Protein 3FIQ (pdb70)

Structure (mmCIF, N/CA/C/O backbone):
data_3FIQ
#
_entry.id   3FIQ
#
_cell.length_a   42.010
_cell.length_b   62.070
_cell.length_c   109.230
_cell.angle_alpha   90.000
_cell.angle_beta   90.000
_cell.angle_gamma   90.000
#
_symmetry.space_group_name_H-M   'P 21 21 21'
#
loop_
_entity.id
_entity.type
_entity.pdbx_description
1 polymer 'Odorant-binding protein 1F'
2 non-polymer 1,2-ETHANEDIOL
3 water water
#
loop_
_atom_site.group_PDB
_atom_site.id
_atom_site.type_symbol
_atom_site.label_atom_id
_atom_site.label_alt_id
_atom_site.label_comp_id
_atom_site.label_asym_id
_atom_site.label_entity_id
_atom_site.label_seq_id
_atom_site.pdbx_PDB_ins_code
_atom_site.Cartn_x
_atom_site.Cartn_y
_atom_site.Cartn_z
_atom_site.occupancy
_atom_site.B_iso_or_equiv
_atom_site.auth_seq_id
_atom_site.auth_comp_id
_atom_site.auth_asym_id
_atom_site.auth_atom_id
_atom_site.pdbx_PDB_model_num
ATOM 1 N N . ASN A 1 4 ? 11.440 8.156 -24.594 1.00 84.13 4 ASN A N 1
ATOM 2 C CA . ASN A 1 4 ? 12.028 6.908 -25.078 1.00 79.65 4 ASN A CA 1
ATOM 3 C C . ASN A 1 4 ? 13.023 7.099 -26.254 1.00 63.99 4 ASN A C 1
ATOM 4 O O . ASN A 1 4 ? 13.474 8.225 -26.554 1.00 68.31 4 ASN A O 1
ATOM 14 N N . LEU A 1 5 ? 13.368 5.981 -26.893 1.00 47.53 5 LEU A N 1
ATOM 15 C CA . LEU A 1 5 ? 14.424 5.941 -27.885 1.00 35.44 5 LEU A CA 1
ATOM 16 C C . LEU A 1 5 ? 13.865 5.723 -29.277 1.00 31.67 5 LEU A C 1
ATOM 17 O O . LEU A 1 5 ? 13.118 4.787 -29.493 1.00 35.01 5 LEU A O 1
ATOM 33 N N . ASP A 1 6 ? 14.254 6.546 -30.236 1.00 23.09 6 ASP A N 1
ATOM 34 C CA . ASP A 1 6 ? 13.736 6.369 -31.593 1.00 27.41 6 ASP A CA 1
ATOM 35 C C . ASP A 1 6 ? 14.503 5.226 -32.273 1.00 18.91 6 ASP A C 1
ATOM 36 O O . ASP A 1 6 ? 15.594 4.897 -31.882 1.00 21.51 6 ASP A O 1
ATOM 45 N N . ILE A 1 7 ? 13.898 4.615 -33.274 1.00 15.20 7 ILE A N 1
ATOM 46 C CA . ILE A 1 7 ? 14.605 3.656 -34.123 1.00 15.35 7 ILE A CA 1
ATOM 47 C C . ILE A 1 7 ? 14.493 4.048 -35.590 1.00 12.02 7 ILE A C 1
ATOM 48 O O . ILE A 1 7 ? 13.491 4.622 -36.056 1.00 14.57 7 ILE A O 1
ATOM 64 N N . SER A 1 8 ? 15.547 3.713 -36.317 1.00 11.81 8 SER A N 1
ATOM 65 C CA . SER A 1 8 ? 15.618 4.029 -37.726 1.00 11.19 8 SER A CA 1
ATOM 66 C C . SER A 1 8 ? 15.509 2.795 -38.543 1.00 11.81 8 SER A C 1
ATOM 67 O O . SER A 1 8 ? 15.724 1.705 -38.095 1.00 9.39 8 SER A O 1
ATOM 75 N N . PRO A 1 9 ? 15.153 2.936 -39.788 1.00 9.24 9 PRO A N 1
ATOM 76 C CA . PRO A 1 9 ? 15.151 1.754 -40.623 1.00 7.10 9 PRO A CA 1
ATOM 77 C C . PRO A 1 9 ? 16.462 0.995 -40.649 1.00 7.67 9 PRO A C 1
ATOM 78 O O . PRO A 1 9 ? 16.487 -0.259 -40.676 1.00 9.74 9 PRO A O 1
ATOM 89 N N . SER A 1 10 ? 17.574 1.719 -40.765 1.00 7.90 10 SER A N 1
ATOM 90 C CA . SER A 1 10 ? 18.866 1.063 -40.790 1.00 8.69 10 SER A CA 1
ATOM 91 C C . SER A 1 10 ? 19.087 0.261 -39.518 1.00 9.39 10 SER A C 1
ATOM 92 O O . SER A 1 10 ? 19.688 -0.834 -39.558 1.00 12.03 10 SER A O 1
ATOM 100 N N . GLU A 1 11 ? 18.628 0.763 -38.377 1.00 9.72 11 GLU A N 1
ATOM 101 C CA . GLU A 1 11 ? 18.776 0.043 -37.109 1.00 12.51 11 GLU A CA 1
ATOM 102 C C . GLU A 1 11 ? 17.943 -1.232 -37.054 1.00 15.16 11 GLU A C 1
ATOM 103 O O . GLU A 1 11 ? 18.410 -2.315 -36.622 1.00 16.14 11 GLU A O 1
ATOM 115 N N . VAL A 1 12 ? 16.718 -1.121 -37.521 1.00 9.80 12 VAL A N 1
ATOM 116 C CA . VAL A 1 12 ? 15.814 -2.250 -37.295 1.00 9.14 12 VAL A CA 1
ATOM 117 C C . VAL A 1 12 ? 15.602 -3.237 -38.443 1.00 7.88 12 VAL A C 1
ATOM 118 O O . VAL A 1 12 ? 15.273 -4.380 -38.165 1.00 10.53 12 VAL A O 1
ATOM 131 N N . ASN A 1 13 ? 15.816 -2.879 -39.696 1.00 8.12 13 ASN A N 1
ATOM 132 C CA . ASN A 1 13 ? 15.401 -3.695 -40.783 1.00 7.75 13 ASN A CA 1
ATOM 133 C C . ASN A 1 13 ? 16.216 -4.972 -40.856 1.00 10.07 13 ASN A C 1
ATOM 134 O O . ASN A 1 13 ? 17.433 -4.940 -40.897 1.00 16.31 13 ASN A O 1
ATOM 145 N N . GLY A 1 14 ? 15.567 -6.113 -40.837 1.00 8.59 14 GLY A N 1
ATOM 146 C CA . GLY A 1 14 ? 16.276 -7.374 -40.908 1.00 8.54 14 GLY A CA 1
ATOM 147 C C . GLY A 1 14 ? 15.652 -8.422 -40.020 1.00 8.06 14 GLY A C 1
ATOM 148 O O . GLY A 1 14 ? 14.576 -8.171 -39.461 1.00 6.77 14 GLY A O 1
ATOM 152 N N . ASP A 1 15 ? 16.344 -9.548 -39.866 1.00 7.38 15 ASP A N 1
ATOM 153 C CA . ASP A 1 15 ? 15.833 -10.629 -39.044 1.00 6.59 15 ASP A CA 1
ATOM 154 C C . ASP A 1 15 ? 16.135 -10.348 -37.578 1.00 8.60 15 ASP A C 1
ATOM 155 O O . ASP A 1 15 ? 17.190 -9.817 -37.227 1.00 9.65 15 ASP A O 1
ATOM 164 N N . TRP A 1 16 ? 15.203 -10.779 -36.722 1.00 6.31 16 TRP A N 1
ATOM 165 C CA . TRP A 1 16 ? 15.301 -10.641 -35.270 1.00 7.35 16 TRP A CA 1
ATOM 166 C C . TRP A 1 16 ? 14.666 -11.863 -34.691 1.00 8.34 16 TRP A C 1
ATOM 167 O O . TRP A 1 16 ? 13.817 -12.497 -35.295 1.00 9.57 16 TRP A O 1
ATOM 188 N N . ARG A 1 17 ? 15.064 -12.188 -33.479 1.00 6.48 17 ARG A N 1
ATOM 189 C CA . ARG A 1 17 ? 14.463 -13.266 -32.729 1.00 6.62 17 ARG A CA 1
ATOM 190 C C . ARG A 1 17 ? 14.151 -12.792 -31.350 1.00 6.81 17 ARG A C 1
ATOM 191 O O . ARG A 1 17 ? 14.642 -11.772 -30.880 1.00 6.41 17 ARG A O 1
ATOM 212 N N . THR A 1 18 ? 13.263 -13.520 -30.679 1.00 4.84 18 THR A N 1
ATOM 213 C CA . THR A 1 18 ? 12.927 -13.202 -29.297 1.00 4.72 18 THR A CA 1
ATOM 214 C C . THR A 1 18 ? 13.774 -14.022 -28.381 1.00 5.12 18 THR A C 1
ATOM 215 O O . THR A 1 18 ? 13.742 -15.273 -28.416 1.00 6.57 18 THR A O 1
ATOM 226 N N . LEU A 1 19 ? 14.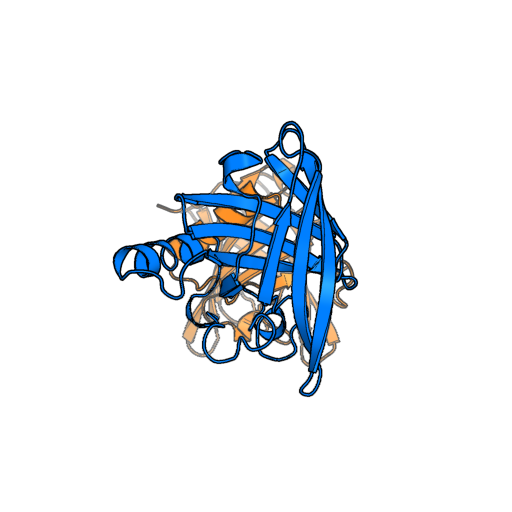461 -13.331 -27.469 1.00 5.00 19 LEU A N 1
ATOM 227 C CA . LEU A 1 19 ? 15.263 -14.003 -26.447 1.00 5.26 19 LEU A CA 1
ATOM 228 C C . LEU A 1 19 ? 14.529 -14.237 -25.149 1.00 5.23 19 LEU A C 1
ATOM 229 O O . LEU A 1 19 ? 14.537 -15.358 -24.630 1.00 5.39 19 LEU A O 1
ATOM 245 N N . TYR A 1 20 ? 13.862 -13.190 -24.612 1.00 5.09 20 TYR A N 1
ATOM 246 C CA . TYR A 1 20 ? 13.157 -13.286 -23.369 1.00 5.13 20 TYR A CA 1
ATOM 247 C C . TYR A 1 20 ? 11.889 -12.476 -23.470 1.00 4.90 20 TYR A C 1
ATOM 248 O O . TYR A 1 20 ? 11.843 -11.467 -24.169 1.00 4.97 20 TYR A O 1
ATOM 266 N N . ILE A 1 21 ? 10.850 -12.917 -22.743 1.00 4.90 21 ILE A N 1
ATOM 267 C CA . ILE A 1 21 ? 9.682 -12.067 -22.531 1.00 4.80 21 ILE A CA 1
ATOM 268 C C . ILE A 1 21 ? 9.327 -12.124 -21.067 1.00 7.39 21 ILE A C 1
ATOM 269 O O . ILE A 1 21 ? 9.271 -13.192 -20.500 1.00 6.89 21 ILE A O 1
ATOM 285 N N . VAL A 1 22 ? 9.018 -10.983 -20.436 1.00 5.51 22 VAL A N 1
ATOM 286 C CA . VAL A 1 22 ? 8.535 -11.024 -19.067 1.00 6.23 22 VAL A CA 1
ATOM 287 C C . VAL A 1 22 ? 7.257 -10.196 -18.987 1.00 7.72 22 VAL A C 1
ATOM 288 O O . VAL A 1 22 ? 7.128 -9.186 -19.677 1.00 7.34 22 VAL A O 1
ATOM 301 N N . ALA A 1 23 ? 6.258 -10.623 -18.233 1.00 6.81 23 ALA A N 1
ATOM 302 C CA . ALA A 1 23 ? 4.984 -9.907 -18.225 1.00 6.70 23 ALA A CA 1
ATOM 303 C C . ALA A 1 23 ? 4.327 -10.068 -16.854 1.00 8.02 23 ALA A C 1
ATOM 304 O O . ALA A 1 23 ? 4.670 -10.990 -16.144 1.00 8.35 23 ALA A O 1
ATOM 311 N N . ASP A 1 24 ? 3.426 -9.159 -16.472 1.00 6.61 24 ASP A N 1
ATOM 312 C CA . ASP A 1 24 ? 2.773 -9.297 -15.184 1.00 6.59 24 ASP A CA 1
ATOM 313 C C . ASP A 1 24 ? 1.601 -10.234 -15.146 1.00 8.91 24 ASP A C 1
ATOM 314 O O . ASP A 1 24 ? 1.170 -10.579 -14.047 1.00 15.22 24 ASP A O 1
ATOM 323 N N . ASN A 1 25 ? 1.109 -10.695 -16.287 1.00 6.49 25 ASN A N 1
ATOM 324 C CA . ASN A 1 25 ? 0.093 -11.749 -16.414 1.00 6.44 25 ASN A CA 1
ATOM 325 C C . ASN A 1 25 ? 0.798 -12.920 -17.119 1.00 7.18 25 ASN A C 1
ATOM 326 O O . ASN A 1 25 ? 0.977 -12.928 -18.343 1.00 9.51 25 ASN A O 1
ATOM 337 N N . VAL A 1 26 ? 1.262 -13.920 -16.380 1.00 7.61 26 VAL A N 1
ATOM 338 C CA . VAL A 1 26 ? 2.180 -14.892 -16.966 1.00 7.38 26 VAL A CA 1
ATOM 339 C C . VAL A 1 26 ? 1.537 -15.742 -18.042 1.00 8.85 26 VAL A C 1
ATOM 340 O O . VAL A 1 26 ? 2.227 -16.194 -18.961 1.00 7.77 26 VAL A O 1
ATOM 353 N N . GLU A 1 27 ? 0.235 -16.009 -17.921 1.00 8.97 27 GLU A N 1
ATOM 354 C CA . GLU A 1 27 ? -0.439 -16.815 -18.900 1.00 8.81 27 GLU A CA 1
ATOM 355 C C . GLU A 1 27 ? -0.323 -16.202 -20.281 1.00 7.23 27 GLU A C 1
ATOM 356 O O . GLU A 1 27 ? -0.417 -16.910 -21.287 1.00 7.62 27 GLU A O 1
ATOM 368 N N . LYS A 1 28 ? -0.106 -14.880 -20.370 1.00 5.71 28 LYS A N 1
ATOM 369 C CA . LYS A 1 28 ? -0.053 -14.250 -21.669 1.00 6.63 28 LYS A CA 1
ATOM 370 C C . LYS A 1 28 ? 1.239 -14.574 -22.369 1.00 5.51 28 LYS A C 1
ATOM 371 O O . LYS A 1 28 ? 1.267 -14.475 -23.605 1.00 5.58 28 LYS A O 1
ATOM 390 N N . VAL A 1 29 ? 2.310 -14.933 -21.644 1.00 5.20 29 VAL A N 1
ATOM 391 C CA . VAL A 1 29 ? 3.612 -15.140 -22.254 1.00 5.02 29 VAL A CA 1
ATOM 392 C C . VAL A 1 29 ? 4.212 -16.505 -22.104 1.00 5.66 29 VAL A C 1
ATOM 393 O O . VAL A 1 29 ? 5.226 -16.815 -22.725 1.00 6.10 29 VAL A O 1
ATOM 406 N N . ALA A 1 30 ? 3.623 -17.332 -21.240 1.00 5.45 30 ALA A N 1
ATOM 407 C CA . ALA A 1 30 ? 3.964 -18.758 -21.112 1.00 6.38 30 ALA A CA 1
ATOM 408 C C . ALA A 1 30 ? 3.509 -19.498 -22.353 1.00 5.68 30 ALA A C 1
ATOM 409 O O . ALA A 1 30 ? 2.846 -18.950 -23.227 1.00 7.42 30 ALA A O 1
ATOM 416 N N . GLU A 1 31 ? 3.865 -20.763 -22.404 1.00 5.93 31 GLU A N 1
ATOM 417 C CA . GLU A 1 31 ? 3.441 -21.600 -23.509 1.00 8.12 31 GLU A CA 1
ATOM 418 C C . GLU A 1 31 ? 1.970 -21.365 -23.814 1.00 6.31 31 GLU A C 1
ATOM 419 O O . GLU A 1 31 ? 1.145 -21.336 -22.930 1.00 7.53 31 GLU A O 1
ATOM 431 N N . GLY A 1 32 ? 1.659 -21.263 -25.104 1.00 6.06 32 GLY A N 1
ATOM 432 C CA . GLY A 1 32 ? 0.310 -21.045 -25.608 1.00 7.79 32 GLY A CA 1
ATOM 433 C C . GLY A 1 32 ? -0.301 -19.740 -25.287 1.00 7.57 32 GLY A C 1
ATOM 434 O O . GLY A 1 32 ? -1.455 -19.488 -25.583 1.00 7.90 32 GLY A O 1
ATOM 438 N N . GLY A 1 33 ? 0.500 -18.838 -24.775 1.00 6.84 33 GLY A N 1
ATOM 439 C CA . GLY A 1 33 ? 0.063 -17.492 -24.544 1.00 7.11 33 GLY A CA 1
ATOM 440 C C . GLY A 1 33 ? -0.102 -16.629 -25.766 1.00 7.61 33 GLY A C 1
ATOM 441 O O . GLY A 1 33 ? 0.758 -16.705 -26.640 1.00 7.50 33 GLY A O 1
ATOM 445 N N . SER A 1 34 ? -1.061 -15.688 -25.727 1.00 6.56 34 SER A N 1
ATOM 446 C CA . SER A 1 34 ? -1.303 -14.867 -26.906 1.00 8.34 34 SER A CA 1
ATOM 447 C C . SER A 1 34 ? -0.160 -13.938 -27.265 1.00 9.72 34 SER A C 1
ATOM 448 O O . SER A 1 34 ? 0.027 -13.573 -28.427 1.00 9.74 34 SER A O 1
ATOM 456 N N . LEU A 1 35 ? 0.603 -13.585 -26.234 1.00 6.92 35 LEU A N 1
ATOM 457 C CA . LEU A 1 35 ? 1.724 -12.679 -26.406 1.00 5.90 35 LEU A CA 1
ATOM 458 C C . LEU A 1 35 ? 3.103 -13.373 -26.453 1.00 5.50 35 LEU A C 1
ATOM 459 O O . LEU A 1 35 ? 4.151 -12.663 -26.350 1.00 6.64 35 LEU A O 1
ATOM 475 N N . ARG A 1 36 ? 3.116 -14.683 -26.546 1.00 5.30 36 ARG A N 1
ATOM 476 C CA . ARG A 1 36 ? 4.417 -15.396 -26.608 1.00 6.93 36 ARG A CA 1
ATOM 477 C C . ARG A 1 36 ? 4.884 -15.386 -28.056 1.00 4.58 36 ARG A C 1
ATOM 478 O O . ARG A 1 36 ? 4.775 -16.381 -28.777 1.00 6.28 36 ARG A O 1
ATOM 499 N N . ALA A 1 37 ? 5.460 -14.249 -28.435 1.00 4.42 37 ALA A N 1
ATOM 500 C CA . ALA A 1 37 ? 5.801 -13.987 -29.821 1.00 4.72 37 ALA A CA 1
ATOM 501 C C . ALA A 1 37 ? 7.255 -14.256 -30.068 1.00 4.43 37 ALA A C 1
ATOM 502 O O . ALA A 1 37 ? 8.138 -13.643 -29.399 1.00 4.78 37 ALA A O 1
ATOM 509 N N . TYR A 1 38 ? 7.495 -15.158 -31.015 1.00 4.60 38 TYR A N 1
ATOM 510 C CA . TYR A 1 38 ? 8.867 -15.526 -31.454 1.00 4.71 38 TYR A CA 1
ATOM 511 C C . TYR A 1 38 ? 9.164 -14.658 -32.694 1.00 4.72 38 TYR A C 1
ATOM 512 O O . TYR A 1 38 ? 8.690 -14.950 -33.805 1.00 6.31 38 TYR A O 1
ATOM 530 N N . PHE A 1 39 ? 9.883 -13.548 -32.487 1.00 4.66 39 PHE A N 1
ATOM 531 C CA . PHE A 1 39 ? 10.119 -12.629 -33.618 1.00 4.66 39 PHE A CA 1
ATOM 532 C C . PHE A 1 39 ? 10.822 -13.367 -34.720 1.00 5.17 39 PHE A C 1
ATOM 533 O O . PHE A 1 39 ? 11.598 -14.299 -34.493 1.00 5.55 39 PHE A O 1
ATOM 550 N N . GLN A 1 40 ? 10.547 -12.904 -35.933 1.00 5.06 40 GLN A N 1
ATOM 551 C CA . GLN A 1 40 ? 11.285 -13.297 -37.119 1.00 5.38 40 GLN A CA 1
ATOM 552 C C . GLN A 1 40 ? 11.925 -12.139 -37.855 1.00 5.48 40 GLN A C 1
ATOM 553 O O . GLN A 1 40 ? 13.055 -12.259 -38.365 1.00 5.78 40 GLN A O 1
ATOM 567 N N . HIS A 1 41 ? 11.211 -11.021 -38.022 1.00 5.36 41 HIS A N 1
ATOM 568 C CA . HIS A 1 41 ? 11.692 -9.948 -38.891 1.00 5.83 41 HIS A CA 1
ATOM 569 C C . HIS A 1 41 ? 11.027 -8.660 -38.553 1.00 9.06 41 HIS A C 1
ATOM 570 O O . HIS A 1 41 ? 9.870 -8.656 -38.117 1.00 5.20 41 HIS A O 1
ATOM 583 N N . MET A 1 42 ? 11.747 -7.553 -38.761 1.00 6.72 42 MET A N 1
ATOM 584 C CA . MET A 1 42 ? 11.188 -6.199 -38.647 1.00 5.45 42 MET A CA 1
ATOM 585 C C . MET A 1 42 ? 11.535 -5.397 -39.842 1.00 7.62 42 MET A C 1
ATOM 586 O O . MET A 1 42 ? 12.644 -5.522 -40.440 1.00 9.10 42 MET A O 1
ATOM 600 N N . GLU A 1 43 ? 10.604 -4.512 -40.243 1.00 6.10 43 GLU A N 1
ATOM 601 C CA . GLU A 1 43 ? 10.894 -3.648 -41.359 1.00 7.07 43 GLU A CA 1
ATOM 602 C C . GLU A 1 43 ? 10.148 -2.339 -41.244 1.00 6.30 43 GLU A C 1
ATOM 603 O O . GLU A 1 43 ? 8.943 -2.350 -41.047 1.00 6.81 43 GLU A O 1
ATOM 615 N N A CYS A 1 44 ? 10.825 -1.197 -41.346 0.70 8.50 44 CYS A N 1
ATOM 616 N N B CYS A 1 44 ? 10.824 -1.212 -41.407 0.30 9.24 44 CYS A N 1
ATOM 617 C CA A CYS A 1 44 ? 10.098 0.044 -41.497 0.70 10.92 44 CYS A CA 1
ATOM 618 C CA B CYS A 1 44 ? 10.084 0.027 -41.550 0.30 12.87 44 CYS A CA 1
ATOM 619 C C A CYS A 1 44 ? 10.716 0.903 -42.576 0.70 18.52 44 CYS A C 1
ATOM 620 C C B CYS A 1 44 ? 10.706 0.898 -42.610 0.30 17.37 44 CYS A C 1
ATOM 621 O O A CYS A 1 44 ? 11.814 0.597 -43.065 0.70 17.13 44 CYS A O 1
ATOM 622 O O B CYS A 1 44 ? 11.788 0.598 -43.121 0.30 17.54 44 CYS A O 1
ATOM 631 N N . GLY A 1 45 ? 10.031 2.005 -42.907 1.00 24.29 45 GLY A N 1
ATOM 632 C CA . GLY A 1 45 ? 10.466 2.917 -43.939 1.00 28.72 45 GLY A CA 1
ATOM 633 C C . GLY A 1 45 ? 10.743 4.267 -43.360 1.00 30.30 45 GLY A C 1
ATOM 634 O O . GLY A 1 45 ? 10.977 4.400 -42.181 1.00 25.14 45 GLY A O 1
ATOM 638 N N . ASP A 1 46 ? 10.754 5.267 -44.215 1.00 34.57 46 ASP A N 1
ATOM 639 C CA . ASP A 1 46 ? 10.916 6.643 -43.808 1.00 39.93 46 ASP A CA 1
ATOM 640 C C . ASP A 1 46 ? 10.454 6.876 -42.365 1.00 33.40 46 ASP A C 1
ATOM 641 O O . ASP A 1 46 ? 9.248 6.634 -42.010 1.00 30.59 46 ASP A O 1
ATOM 650 N N . GLU A 1 47 ? 11.427 7.322 -41.564 1.00 23.01 47 GLU A N 1
ATOM 651 C CA . GLU A 1 47 ? 11.209 7.755 -40.202 1.00 27.10 47 GLU A CA 1
ATOM 652 C C . GLU A 1 47 ? 10.709 6.613 -39.310 1.00 17.65 47 GLU A C 1
ATOM 653 O O . GLU A 1 47 ? 10.395 6.846 -38.161 1.00 19.03 47 GLU A O 1
ATOM 665 N N A CYS A 1 48 ? 10.650 5.395 -39.838 0.70 16.35 48 CYS A N 1
ATOM 666 N N B CYS A 1 48 ? 10.630 5.397 -39.848 0.30 15.43 48 CYS A N 1
ATOM 667 C CA A CYS A 1 48 ? 10.059 4.246 -39.125 0.70 11.89 48 CYS A CA 1
ATOM 668 C CA B CYS A 1 48 ? 10.068 4.257 -39.107 0.30 12.18 48 CYS A CA 1
ATOM 669 C C A CYS A 1 48 ? 8.645 4.545 -38.623 0.70 10.57 48 CYS A C 1
ATOM 670 C C B CYS A 1 48 ? 8.643 4.535 -38.625 0.30 10.79 48 CYS A C 1
ATOM 671 O O A CYS A 1 48 ? 8.257 4.130 -37.502 0.70 9.42 48 CYS A O 1
ATOM 672 O O B CYS A 1 48 ? 8.253 4.131 -37.521 0.30 10.06 48 CYS A O 1
ATOM 681 N N . GLN A 1 49 ? 7.862 5.200 -39.463 1.00 10.81 49 GLN A N 1
ATOM 682 C CA . GLN A 1 49 ? 6.467 5.543 -39.122 1.00 10.52 49 GLN A CA 1
ATOM 683 C C . GLN A 1 49 ? 5.622 4.244 -39.083 1.00 11.55 49 GLN A C 1
ATOM 684 O O . GLN A 1 49 ? 4.719 4.092 -38.264 1.00 12.70 49 GLN A O 1
ATOM 698 N N . GLU A 1 50 ? 5.943 3.326 -39.963 1.00 9.53 50 GLU A N 1
ATOM 699 C CA . GLU A 1 50 ? 5.149 2.137 -40.172 1.00 7.53 50 GLU A CA 1
ATOM 700 C C . GLU A 1 50 ? 6.061 0.957 -39.964 1.00 7.78 50 GLU A C 1
ATOM 701 O O . GLU A 1 50 ? 6.880 0.673 -40.840 1.00 12.20 50 GLU A O 1
ATOM 713 N N . LEU A 1 51 ? 5.924 0.254 -38.845 1.00 5.98 51 LEU A N 1
ATOM 714 C CA . LEU A 1 51 ? 6.853 -0.836 -38.463 1.00 5.83 51 LEU A CA 1
ATOM 715 C C . LEU A 1 51 ? 6.165 -2.158 -38.579 1.00 5.70 51 LEU A C 1
ATOM 716 O O . LEU A 1 51 ? 5.298 -2.523 -37.768 1.00 6.56 51 LEU A O 1
ATOM 732 N N . LYS A 1 52 ? 6.604 -2.942 -39.573 1.00 5.77 52 LYS A N 1
ATOM 733 C CA . LYS A 1 52 ? 6.055 -4.269 -39.775 1.00 5.71 52 LYS A CA 1
ATOM 734 C C . LYS A 1 52 ? 6.855 -5.286 -39.014 1.00 6.78 52 LYS A C 1
ATOM 735 O O . LYS A 1 52 ? 8.074 -5.406 -39.232 1.00 7.39 52 LYS A O 1
ATOM 754 N N . ILE A 1 53 ? 6.207 -6.038 -38.136 1.00 5.48 53 ILE A N 1
ATOM 755 C CA . ILE A 1 53 ? 6.886 -7.073 -37.383 1.00 5.43 53 ILE A CA 1
ATOM 756 C C . ILE A 1 53 ? 6.259 -8.404 -37.752 1.00 5.49 53 ILE A C 1
ATOM 757 O O . ILE A 1 53 ? 5.079 -8.586 -37.618 1.00 6.00 53 ILE A O 1
ATOM 773 N N . ILE A 1 54 ? 7.091 -9.354 -38.191 1.00 5.59 54 ILE A N 1
ATOM 774 C CA . ILE A 1 54 ? 6.633 -10.718 -38.491 1.00 5.71 54 ILE A CA 1
ATOM 775 C C . ILE A 1 54 ? 7.123 -11.562 -37.319 1.00 5.93 54 ILE A C 1
ATOM 776 O O . ILE A 1 54 ? 8.302 -11.463 -36.896 1.00 5.69 54 ILE A O 1
ATOM 792 N N . PHE A 1 55 ? 6.232 -12.373 -36.766 1.00 5.76 55 PHE A N 1
ATOM 793 C CA . PHE A 1 55 ? 6.557 -13.251 -35.644 1.00 5.82 55 PHE A CA 1
ATOM 794 C C . PHE A 1 55 ? 5.746 -14.522 -35.724 1.00 6.04 55 PHE A C 1
ATOM 795 O O . PHE A 1 55 ? 4.768 -14.591 -36.459 1.00 6.91 55 PHE A O 1
ATOM 812 N N . ASN A 1 56 ? 6.211 -15.538 -35.047 1.00 6.20 56 ASN A N 1
ATOM 813 C CA . ASN A 1 56 ? 5.464 -16.779 -34.926 1.00 6.47 56 ASN A CA 1
ATOM 814 C C . ASN A 1 56 ? 4.954 -16.953 -33.529 1.00 6.52 56 ASN A C 1
ATOM 815 O O . ASN A 1 56 ? 5.578 -16.543 -32.558 1.00 6.42 56 ASN A O 1
ATOM 826 N N . VAL A 1 57 ? 3.843 -17.693 -33.407 1.00 6.75 57 VAL A N 1
ATOM 827 C CA . VAL A 1 57 ? 3.424 -18.260 -32.143 1.00 6.95 57 VAL A CA 1
ATOM 828 C C . VAL A 1 57 ? 3.362 -19.728 -32.414 1.00 8.86 57 VAL A C 1
ATOM 829 O O . VAL A 1 57 ? 3.181 -20.153 -33.540 1.00 8.80 57 VAL A O 1
ATOM 842 N N . LYS A 1 58 ? 3.585 -20.538 -31.404 1.00 7.63 58 LYS A N 1
ATOM 843 C CA . LYS A 1 58 ? 3.487 -21.947 -31.579 1.00 8.09 58 LYS A CA 1
ATOM 844 C C . LYS A 1 58 ? 2.079 -22.342 -31.239 1.00 11.43 58 LYS A C 1
ATOM 845 O O . LYS A 1 58 ? 1.546 -21.933 -30.197 1.00 13.80 58 LYS A O 1
ATOM 864 N N . LEU A 1 59 ? 1.458 -23.116 -32.149 1.00 9.60 59 LEU A N 1
ATOM 865 C CA . LEU A 1 59 ? 0.078 -23.550 -31.940 1.00 10.75 59 LEU A CA 1
ATOM 866 C C . LEU A 1 59 ? 0.079 -25.017 -32.298 1.00 10.42 59 LEU A C 1
ATOM 867 O O . LEU A 1 59 ? 0.398 -25.396 -33.420 1.00 11.20 59 LEU A O 1
ATOM 883 N N . ASP A 1 60 ? -0.294 -25.852 -31.335 1.00 11.98 60 ASP A N 1
ATOM 884 C CA . ASP A 1 60 ? 0.081 -27.255 -31.334 1.00 15.01 60 ASP A CA 1
ATOM 885 C C . ASP A 1 60 ? 1.608 -27.373 -31.565 1.00 13.83 60 ASP A C 1
ATOM 886 O O . ASP A 1 60 ? 2.420 -26.651 -30.951 1.00 20.55 60 ASP A O 1
ATOM 895 N N . SER A 1 61 ? 2.028 -28.172 -32.489 1.00 18.96 61 SER A N 1
ATOM 896 C CA . SER A 1 61 ? 3.448 -28.250 -32.647 1.00 20.01 61 SER A CA 1
ATOM 897 C C . SER A 1 61 ? 3.946 -27.348 -33.728 1.00 19.86 61 SER A C 1
ATOM 898 O O . SER A 1 61 ? 5.136 -27.416 -34.041 1.00 23.69 61 SER A O 1
ATOM 906 N N . GLU A 1 62 ? 3.069 -26.519 -34.297 1.00 12.81 62 GLU A N 1
ATOM 907 C CA . GLU A 1 62 ? 3.390 -25.877 -35.564 1.00 13.18 62 GLU A CA 1
ATOM 908 C C . GLU A 1 62 ? 3.686 -24.402 -35.344 1.00 11.07 62 GLU A C 1
ATOM 909 O O . GLU A 1 62 ? 3.336 -23.825 -34.318 1.00 12.89 62 GLU A O 1
ATOM 921 N N . CYS A 1 63 ? 4.239 -23.759 -36.378 1.00 11.93 63 CYS A N 1
ATOM 922 C CA . CYS A 1 63 ? 4.464 -22.377 -36.383 1.00 9.64 63 CYS A CA 1
ATOM 923 C C . CYS A 1 63 ? 3.314 -21.661 -37.060 1.00 12.01 63 CYS A C 1
ATOM 924 O O . CYS A 1 63 ? 2.933 -21.999 -38.192 1.00 12.30 63 CYS A O 1
ATOM 931 N N . GLN A 1 64 ? 2.693 -20.740 -36.329 1.00 7.69 64 GLN A N 1
ATOM 932 C CA . GLN A 1 64 ? 1.627 -19.906 -36.875 1.00 7.54 64 GLN A CA 1
ATOM 933 C C . GLN A 1 64 ? 2.175 -18.527 -37.020 1.00 7.12 64 GLN A C 1
ATOM 934 O O . GLN A 1 64 ? 2.484 -17.830 -36.052 1.00 6.89 64 GLN A O 1
ATOM 948 N N . THR A 1 65 ? 2.363 -18.095 -38.276 1.00 7.06 65 THR A N 1
ATOM 949 C CA . THR A 1 65 ? 3.036 -16.834 -38.539 1.00 6.74 65 THR A CA 1
ATOM 950 C C . THR A 1 65 ? 2.027 -15.683 -38.550 1.00 6.57 65 THR A C 1
ATOM 951 O O . THR A 1 65 ? 0.948 -15.774 -39.132 1.00 8.25 65 THR A O 1
ATOM 962 N N . HIS A 1 66 ? 2.410 -14.606 -37.897 1.00 6.30 66 HIS A N 1
ATOM 963 C CA . HIS A 1 66 ? 1.631 -13.377 -37.796 1.00 6.14 66 HIS A CA 1
ATOM 964 C C . HIS A 1 66 ? 2.422 -12.182 -38.257 1.00 7.19 66 HIS A C 1
ATOM 965 O O . HIS A 1 66 ? 3.669 -12.117 -38.173 1.00 6.75 66 HIS A O 1
ATOM 978 N N . THR A 1 67 ? 1.696 -11.157 -38.725 1.00 5.91 67 THR A N 1
ATOM 979 C CA . THR A 1 67 ? 2.321 -9.888 -39.005 1.00 5.78 67 THR A CA 1
ATOM 980 C C . THR A 1 67 ? 1.482 -8.843 -38.314 1.00 6.57 67 THR A C 1
ATOM 981 O O . THR A 1 67 ? 0.266 -8.874 -38.373 1.00 7.75 67 THR A O 1
ATOM 992 N N . VAL A 1 68 ? 2.142 -7.887 -37.658 1.00 6.01 68 VAL A N 1
ATOM 993 C CA . VAL A 1 68 ? 1.470 -6.686 -37.122 1.00 5.50 68 VAL A CA 1
ATOM 994 C C . VAL A 1 68 ? 2.154 -5.501 -37.752 1.00 6.80 68 VAL A C 1
ATOM 995 O O . VAL A 1 68 ? 3.340 -5.544 -38.084 1.00 7.53 68 VAL A O 1
ATOM 1008 N N . VAL A 1 69 ? 1.410 -4.419 -37.949 1.00 5.61 69 VAL A N 1
ATOM 1009 C CA . VAL A 1 69 ? 1.964 -3.151 -38.370 1.00 5.64 69 VAL A CA 1
ATOM 1010 C C . VAL A 1 69 ? 1.767 -2.162 -37.260 1.00 5.77 69 VAL A C 1
ATOM 1011 O O . VAL A 1 69 ? 0.672 -1.788 -36.944 1.00 7.64 69 VAL A O 1
ATOM 1024 N N . GLY A 1 70 ? 2.874 -1.729 -36.642 1.00 5.96 70 GLY A N 1
ATOM 1025 C CA . GLY A 1 70 ? 2.810 -0.642 -35.673 1.00 6.53 70 GLY A CA 1
ATOM 1026 C C . GLY A 1 70 ? 2.869 0.697 -36.365 1.00 7.44 70 GLY A C 1
ATOM 1027 O O . GLY A 1 70 ? 3.616 0.944 -37.279 1.00 7.10 70 GLY A O 1
ATOM 1031 N N . GLN A 1 71 ? 1.995 1.581 -35.917 1.00 5.86 71 GLN A N 1
ATOM 1032 C CA . GLN A 1 71 ? 1.984 3.015 -36.319 1.00 6.15 71 GLN A CA 1
ATOM 1033 C C . GLN A 1 71 ? 2.574 3.855 -35.259 1.00 6.15 71 GLN A C 1
ATOM 1034 O O . GLN A 1 71 ? 2.108 3.865 -34.138 1.00 6.08 71 GLN A O 1
ATOM 1048 N N . LYS A 1 72 ? 3.641 4.576 -35.634 1.00 6.32 72 LYS A N 1
ATOM 1049 C CA . LYS A 1 72 ? 4.326 5.478 -34.704 1.00 6.43 72 LYS A CA 1
ATOM 1050 C C . LYS A 1 72 ? 3.493 6.746 -34.424 1.00 6.70 72 LYS A C 1
ATOM 1051 O O . LYS A 1 72 ? 2.863 7.276 -35.308 1.00 7.68 72 LYS A O 1
ATOM 1070 N N . HIS A 1 73 ? 3.543 7.228 -33.185 1.00 6.73 73 HIS A N 1
ATOM 1071 C CA . HIS A 1 73 ? 2.925 8.484 -32.801 1.00 7.03 73 HIS A CA 1
ATOM 1072 C C . HIS A 1 73 ? 3.908 9.454 -32.164 1.00 7.27 73 HIS A C 1
ATOM 1073 O O . HIS A 1 73 ? 5.100 9.096 -31.886 1.00 8.84 73 HIS A O 1
ATOM 1086 N N . GLU A 1 74 ? 3.472 10.682 -31.923 1.00 7.62 74 GLU A N 1
ATOM 1087 C CA . GLU A 1 74 ? 4.413 11.686 -31.466 1.00 7.93 74 GLU A CA 1
ATOM 1088 C C . GLU A 1 74 ? 5.066 11.300 -30.123 1.00 8.94 74 GLU A C 1
ATOM 1089 O O . GLU A 1 74 ? 6.233 11.724 -29.865 1.00 11.11 74 GLU A O 1
ATOM 1101 N N . ASP A 1 75 ? 4.378 10.614 -29.240 1.00 7.52 75 ASP A N 1
ATOM 1102 C CA . ASP A 1 75 ? 4.903 10.246 -27.947 1.00 7.41 75 ASP A CA 1
ATOM 1103 C C . ASP A 1 75 ? 5.894 9.112 -27.971 1.00 10.89 75 ASP A C 1
ATOM 1104 O O . ASP A 1 75 ? 6.414 8.646 -26.925 1.00 11.63 75 ASP A O 1
ATOM 1113 N N . GLY A 1 76 ? 6.152 8.640 -29.180 1.00 9.46 76 GLY A N 1
ATOM 1114 C CA . GLY A 1 76 ? 7.139 7.589 -29.333 1.00 9.66 76 GLY A CA 1
ATOM 1115 C C . GLY A 1 76 ? 6.572 6.209 -29.316 1.00 11.89 76 GLY A C 1
ATOM 1116 O O . GLY A 1 76 ? 7.317 5.294 -29.635 1.00 13.10 76 GLY A O 1
ATOM 1120 N N . ARG A 1 77 ? 5.313 6.041 -28.907 1.00 7.86 77 ARG A N 1
ATOM 1121 C CA . ARG A 1 77 ? 4.689 4.764 -28.891 1.00 10.05 77 ARG A CA 1
ATOM 1122 C C . ARG A 1 77 ? 4.267 4.364 -30.323 1.00 10.32 77 ARG A C 1
ATOM 1123 O O . ARG A 1 77 ? 3.940 5.179 -31.165 1.00 10.40 77 ARG A O 1
ATOM 1144 N N . TYR A 1 78 ? 4.347 3.073 -30.584 1.00 5.79 78 TYR A N 1
ATOM 1145 C CA . TYR A 1 78 ? 3.639 2.476 -31.720 1.00 5.72 78 TYR A CA 1
ATOM 1146 C C . TYR A 1 78 ? 2.348 1.822 -31.205 1.00 6.66 78 TYR A C 1
ATOM 1147 O O . TYR A 1 78 ? 2.330 1.211 -30.128 1.00 6.49 78 TYR A O 1
ATOM 1165 N N . THR A 1 79 ? 1.282 1.900 -31.985 1.00 5.71 79 THR A N 1
ATOM 1166 C CA . THR A 1 79 ? 0.073 1.141 -31.715 1.00 5.73 79 THR A CA 1
ATOM 1167 C C . THR A 1 79 ? -0.116 0.053 -32.778 1.00 5.60 79 THR A C 1
ATOM 1168 O O . THR A 1 79 ? 0.180 0.230 -33.945 1.00 6.55 79 THR A O 1
ATOM 1179 N N . THR A 1 80 ? -0.698 -1.034 -32.323 1.00 5.54 80 THR A N 1
ATOM 1180 C CA . THR A 1 80 ? -1.195 -2.070 -33.219 1.00 5.55 80 THR A CA 1
ATOM 1181 C C . THR A 1 80 ? -2.226 -2.914 -32.490 1.00 7.25 80 THR A C 1
ATOM 1182 O O . THR A 1 80 ? -2.190 -3.146 -31.294 1.00 7.01 80 THR A O 1
ATOM 1193 N N . ASP A 1 81 ? -3.144 -3.406 -33.286 1.00 6.52 81 ASP A N 1
ATOM 1194 C CA . ASP A 1 81 ? -4.072 -4.451 -32.872 1.00 5.81 81 ASP A CA 1
ATOM 1195 C C . ASP A 1 81 ? -3.413 -5.797 -32.982 1.00 6.07 81 ASP A C 1
ATOM 1196 O O . ASP A 1 81 ? -2.791 -6.095 -33.975 1.00 10.51 81 ASP A O 1
ATOM 1205 N N . TYR A 1 82 ? -3.621 -6.605 -31.955 1.00 5.81 82 TYR A N 1
ATOM 1206 C CA . TYR A 1 82 ? -3.193 -7.980 -31.866 1.00 5.84 82 TYR A CA 1
ATOM 1207 C C . TYR A 1 82 ? -3.583 -8.424 -30.502 1.00 5.96 82 TYR A C 1
ATOM 1208 O O . TYR A 1 82 ? -3.131 -7.944 -29.515 1.00 6.71 82 TYR A O 1
ATOM 1226 N N . SER A 1 83 ? -4.462 -9.413 -30.445 1.00 6.28 83 SER A N 1
ATOM 1227 C CA . SER A 1 83 ? -4.996 -9.869 -29.193 1.00 8.33 83 SER A CA 1
ATOM 1228 C C . SER A 1 83 ? -5.393 -8.686 -28.335 1.00 7.51 83 SER A C 1
ATOM 1229 O O . SER A 1 83 ? -5.055 -8.592 -27.150 1.00 7.66 83 SER A O 1
ATOM 1237 N N . GLY A 1 84 ? -6.210 -7.802 -28.928 1.00 7.37 84 GLY A N 1
ATOM 1238 C CA . GLY A 1 84 ? -6.553 -6.560 -28.305 1.00 9.54 84 GLY A CA 1
ATOM 1239 C C . GLY A 1 84 ? -5.719 -5.437 -28.842 1.00 9.85 84 GLY A C 1
ATOM 1240 O O . GLY A 1 84 ? -5.412 -5.447 -30.040 1.00 9.91 84 GLY A O 1
ATOM 1244 N N . ARG A 1 85 ? -5.474 -4.443 -28.010 1.00 7.47 85 ARG A N 1
ATOM 1245 C CA . ARG A 1 85 ? -4.792 -3.218 -28.453 1.00 6.82 85 ARG A CA 1
ATOM 1246 C C . ARG A 1 85 ? -3.404 -3.178 -27.794 1.00 6.17 85 ARG A C 1
ATOM 1247 O O . ARG A 1 85 ? -3.296 -3.469 -26.593 1.00 7.28 85 ARG A O 1
ATOM 1268 N N . ASN A 1 86 ? -2.353 -2.769 -28.533 1.00 5.67 86 ASN A N 1
ATOM 1269 C CA . ASN A 1 86 ? -0.998 -2.720 -28.018 1.00 6.48 86 ASN A CA 1
ATOM 1270 C C . ASN A 1 86 ? -0.438 -1.325 -28.210 1.00 5.75 86 ASN A C 1
ATOM 1271 O O . ASN A 1 86 ? -0.623 -0.714 -29.253 1.00 7.23 86 ASN A O 1
ATOM 1282 N N . TYR A 1 87 ? 0.334 -0.941 -27.231 1.00 5.92 87 TYR A N 1
ATOM 1283 C CA . TYR A 1 87 ? 1.075 0.281 -27.155 1.00 5.98 87 TYR A CA 1
ATOM 1284 C C . TYR A 1 87 ? 2.537 -0.079 -26.786 1.00 6.80 87 TYR A C 1
ATOM 1285 O O . TYR A 1 87 ? 2.822 -0.482 -25.649 1.00 5.86 87 TYR A O 1
ATOM 1303 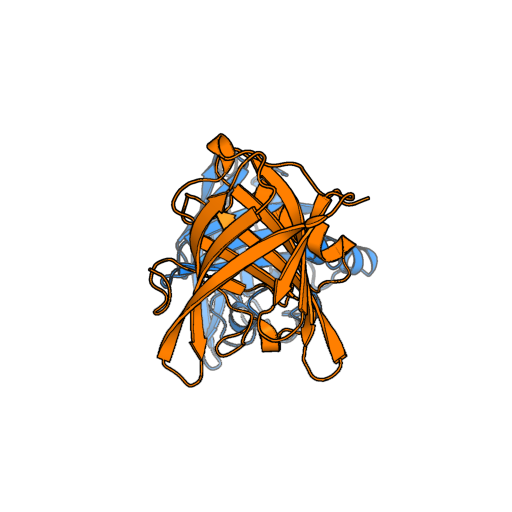N N . PHE A 1 88 ? 3.445 0.029 -27.758 1.00 5.46 88 PHE A N 1
ATOM 1304 C CA . PHE A 1 88 ? 4.804 -0.391 -27.515 1.00 6.31 88 PHE A CA 1
ATOM 1305 C C . PHE A 1 88 ? 5.852 0.633 -27.845 1.00 7.70 88 PHE A C 1
ATOM 1306 O O . PHE A 1 88 ? 5.651 1.510 -28.674 1.00 6.46 88 PHE A O 1
ATOM 1323 N N . HIS A 1 89 ? 6.984 0.570 -27.149 1.00 7.64 89 HIS A N 1
ATOM 1324 C CA . HIS A 1 89 ? 8.058 1.515 -27.411 1.00 8.21 89 HIS A CA 1
ATOM 1325 C C . HIS A 1 89 ? 9.397 0.895 -27.022 1.00 9.88 89 HIS A C 1
ATOM 1326 O O . HIS A 1 89 ? 9.444 -0.159 -26.394 1.00 7.32 89 HIS A O 1
ATOM 1339 N N . VAL A 1 90 ? 10.499 1.570 -27.358 1.00 10.36 90 VAL A N 1
ATOM 1340 C CA . VAL A 1 90 ? 11.831 1.021 -27.138 1.00 6.53 90 VAL A CA 1
ATOM 1341 C C . VAL A 1 90 ? 12.396 1.518 -25.812 1.00 9.27 90 VAL A C 1
ATOM 1342 O O . VAL A 1 90 ? 12.382 2.703 -25.553 1.00 12.86 90 VAL A O 1
ATOM 1355 N N . LEU A 1 91 ? 12.774 0.632 -24.936 1.00 8.59 91 LEU A N 1
ATOM 1356 C CA . LEU A 1 91 ? 13.340 1.012 -23.668 1.00 8.50 91 LEU A CA 1
ATOM 1357 C C . LEU A 1 91 ? 14.843 1.027 -23.738 1.00 11.44 91 LEU A C 1
ATOM 1358 O O . LEU A 1 91 ? 15.516 1.787 -23.029 1.00 17.06 91 LEU A O 1
ATOM 1374 N N . LYS A 1 92 ? 15.436 0.180 -24.547 1.00 11.27 92 LYS A N 1
ATOM 1375 C CA . LYS A 1 92 ? 16.882 0.098 -24.634 1.00 15.84 92 LYS A CA 1
ATOM 1376 C C . LYS A 1 92 ? 17.234 -0.430 -25.971 1.00 9.94 92 LYS A C 1
ATOM 1377 O O . LYS A 1 92 ? 16.570 -1.280 -26.510 1.00 11.56 92 LYS A O 1
ATOM 1396 N N . LYS A 1 93 ? 18.317 0.069 -26.545 1.00 8.86 93 LYS A N 1
ATOM 1397 C CA . LYS A 1 93 ? 18.725 -0.512 -27.808 1.00 10.72 93 LYS A CA 1
ATOM 1398 C C . LYS A 1 93 ? 20.248 -0.448 -27.971 1.00 16.00 93 LYS A C 1
ATOM 1399 O O . LYS A 1 93 ? 20.886 0.540 -27.572 1.00 17.75 93 LYS A O 1
ATOM 1418 N N . THR A 1 94 ? 20.771 -1.509 -28.581 1.00 12.09 94 THR A N 1
ATOM 1419 C CA . THR A 1 94 ? 22.149 -1.628 -29.042 1.00 14.53 94 THR A CA 1
ATOM 1420 C C . THR A 1 94 ? 22.037 -2.136 -30.464 1.00 15.11 94 THR A C 1
ATOM 1421 O O . THR A 1 94 ? 20.918 -2.342 -30.983 1.00 17.95 94 THR A O 1
ATOM 1432 N N . ASP A 1 95 ? 23.169 -2.341 -31.136 1.00 15.69 95 ASP A N 1
ATOM 1433 C CA . ASP A 1 95 ? 23.061 -2.778 -32.528 1.00 18.43 95 ASP A CA 1
ATOM 1434 C C . ASP A 1 95 ? 22.435 -4.167 -32.649 1.00 21.45 95 ASP A C 1
ATOM 1435 O O . ASP A 1 95 ? 21.800 -4.463 -33.673 1.00 22.46 95 ASP A O 1
ATOM 1444 N N . ASP A 1 96 ? 22.566 -5.005 -31.618 1.00 15.84 96 ASP A N 1
ATOM 1445 C CA . ASP A 1 96 ? 22.071 -6.382 -31.752 1.00 11.03 96 ASP A CA 1
ATOM 1446 C C . ASP A 1 96 ? 21.050 -6.836 -30.709 1.00 9.26 96 ASP A C 1
ATOM 1447 O O . ASP A 1 96 ? 20.633 -7.973 -30.744 1.00 8.82 96 ASP A O 1
ATOM 1456 N N . ILE A 1 97 ? 20.569 -5.919 -29.875 1.00 9.16 97 ILE A N 1
ATOM 1457 C CA . ILE A 1 97 ? 19.589 -6.209 -28.828 1.00 7.28 97 ILE A CA 1
ATOM 1458 C C . ILE A 1 97 ? 18.673 -4.999 -28.705 1.00 8.77 97 ILE A C 1
ATOM 1459 O O . ILE A 1 97 ? 19.146 -3.887 -28.632 1.00 9.86 97 ILE A O 1
ATOM 1475 N N . ILE A 1 98 ? 17.364 -5.218 -28.655 1.00 5.66 98 ILE A N 1
ATOM 1476 C CA . ILE A 1 98 ? 16.347 -4.223 -28.344 1.00 5.32 98 ILE A CA 1
ATOM 1477 C C . ILE A 1 98 ? 15.488 -4.708 -27.232 1.00 5.43 98 ILE A C 1
ATOM 1478 O O . ILE A 1 98 ? 15.008 -5.851 -27.290 1.00 6.87 98 ILE A O 1
ATOM 1494 N N . PHE A 1 99 ? 15.327 -3.912 -26.186 1.00 6.55 99 PHE A N 1
ATOM 1495 C CA . PHE A 1 99 ? 14.284 -4.121 -25.179 1.00 7.04 99 PHE A CA 1
ATOM 1496 C C . PHE A 1 99 ? 13.028 -3.300 -25.489 1.00 8.01 99 PHE A C 1
ATOM 1497 O O . PHE A 1 99 ? 13.121 -2.072 -25.553 1.00 8.12 99 PHE A O 1
ATOM 1514 N N . PHE A 1 100 ? 11.897 -3.927 -25.783 1.00 4.97 100 PHE A N 1
ATOM 1515 C CA . PHE A 1 100 ? 10.632 -3.269 -26.008 1.00 5.72 100 PHE A CA 1
ATOM 1516 C C . PHE A 1 100 ? 9.781 -3.372 -24.763 1.00 8.70 100 PHE A C 1
ATOM 1517 O O . PHE A 1 100 ? 9.772 -4.352 -24.079 1.00 6.98 100 PHE A O 1
ATOM 1534 N N . HIS A 1 101 ? 9.011 -2.327 -24.493 1.00 4.74 101 HIS A N 1
ATOM 1535 C CA . HIS A 1 101 ? 7.970 -2.353 -23.512 1.00 5.42 101 HIS A CA 1
ATOM 1536 C C . HIS A 1 101 ? 6.658 -2.305 -24.279 1.00 8.10 101 HIS A C 1
ATOM 1537 O O . HIS A 1 101 ? 6.514 -1.558 -25.257 1.00 8.19 101 HIS A O 1
ATOM 1550 N N . ASN A 1 102 ? 5.739 -3.211 -23.942 1.00 4.17 102 ASN A N 1
ATOM 1551 C CA . ASN A 1 102 ? 4.410 -3.249 -24.538 1.00 6.27 102 ASN A CA 1
ATOM 1552 C C . ASN A 1 102 ? 3.337 -3.302 -23.440 1.00 8.07 102 ASN A C 1
ATOM 1553 O O . ASN A 1 102 ? 3.506 -3.933 -22.419 1.00 7.57 102 ASN A O 1
ATOM 1564 N N . VAL A 1 103 ? 2.264 -2.536 -23.629 1.00 4.82 103 VAL A N 1
ATOM 1565 C CA . VAL A 1 103 ? 1.062 -2.643 -22.854 1.00 4.36 103 VAL A CA 1
ATOM 1566 C C . VAL A 1 103 ? 0.021 -3.220 -23.817 1.00 5.33 103 VAL A C 1
ATOM 1567 O O . VAL A 1 103 ? -0.296 -2.645 -24.885 1.00 5.81 103 VAL A O 1
ATOM 1580 N N . ASN A 1 104 ? -0.484 -4.373 -23.462 1.00 5.58 104 ASN A N 1
ATOM 1581 C CA . ASN A 1 104 ? -1.617 -5.042 -24.182 1.00 7.25 104 ASN A CA 1
ATOM 1582 C C . ASN A 1 104 ? -2.848 -4.941 -23.392 1.00 6.99 104 ASN A C 1
ATOM 1583 O O . ASN A 1 104 ? -2.883 -5.249 -22.172 1.00 6.80 104 ASN A O 1
ATOM 1594 N N . VAL A 1 105 ? -3.929 -4.463 -24.055 1.00 7.74 105 VAL A N 1
ATOM 1595 C CA . VAL A 1 105 ? -5.264 -4.468 -23.460 1.00 6.68 105 VAL A CA 1
ATOM 1596 C C . VAL A 1 105 ? -6.106 -5.409 -24.223 1.00 6.33 105 VAL A C 1
ATOM 1597 O O . VAL A 1 105 ? -6.398 -5.195 -25.401 1.00 8.87 105 VAL A O 1
ATOM 1610 N N . ASP A 1 106 ? -6.397 -6.546 -23.608 1.00 7.47 106 ASP A N 1
ATOM 1611 C CA . ASP A 1 106 ? -7.025 -7.623 -24.350 1.00 8.98 106 ASP A CA 1
ATOM 1612 C C . ASP A 1 106 ? -8.478 -7.361 -24.584 1.00 9.70 106 ASP A C 1
ATOM 1613 O O . ASP A 1 106 ? -9.009 -6.348 -24.148 1.00 10.76 106 ASP A O 1
ATOM 1622 N N . GLU A 1 107 ? -9.100 -8.212 -25.383 1.00 13.62 107 GLU A N 1
ATOM 1623 C CA . GLU A 1 107 ? -10.522 -7.968 -25.725 1.00 15.65 107 GLU A CA 1
ATOM 1624 C C . GLU A 1 107 ? -11.414 -7.887 -24.528 1.00 21.19 107 GLU A C 1
ATOM 1625 O O . GLU A 1 107 ? -12.510 -7.258 -24.557 1.00 20.99 107 GLU A O 1
ATOM 1637 N N . SER A 1 108 ? -10.981 -8.505 -23.451 1.00 16.94 108 SER A N 1
ATOM 1638 C CA . SER A 1 108 ? -11.806 -8.533 -22.234 1.00 16.58 108 SER A CA 1
ATOM 1639 C C . SER A 1 108 ? -11.516 -7.377 -21.350 1.00 19.30 108 SER A C 1
ATOM 1640 O O . SER A 1 108 ? -12.169 -7.210 -20.316 1.00 22.88 108 SER A O 1
ATOM 1648 N N . GLY A 1 109 ? -10.554 -6.561 -21.747 1.00 16.08 109 GLY A N 1
ATOM 1649 C CA . GLY A 1 109 ? -10.186 -5.390 -20.967 1.00 13.30 109 GLY A CA 1
ATOM 1650 C C . GLY A 1 109 ? -9.003 -5.576 -20.009 1.00 12.55 109 GLY A C 1
ATOM 1651 O O . GLY A 1 109 ? -8.596 -4.637 -19.344 1.00 17.61 109 GLY A O 1
ATOM 1655 N N . LYS A 1 110 ? -8.446 -6.759 -19.965 1.00 11.95 110 LYS A N 1
ATOM 1656 C CA . LYS A 1 110 ? -7.371 -7.069 -19.055 1.00 9.85 110 LYS A CA 1
ATOM 1657 C C . LYS A 1 110 ? -6.101 -6.409 -19.600 1.00 11.12 110 LYS A C 1
ATOM 1658 O O . LYS A 1 110 ? -5.742 -6.553 -20.774 1.00 10.84 110 LYS A O 1
ATOM 1677 N N . GLU A 1 111 ? -5.407 -5.712 -18.736 1.00 8.10 111 GLU A N 1
ATOM 1678 C CA . GLU A 1 111 ? -4.147 -5.062 -19.124 1.00 11.04 111 GLU A CA 1
ATOM 1679 C C . GLU A 1 111 ? -2.960 -5.845 -18.681 1.00 10.49 111 GLU A C 1
ATOM 1680 O O . GLU A 1 111 ? -2.854 -6.237 -17.513 1.00 11.79 111 GLU A O 1
ATOM 1692 N N . THR A 1 112 ? -2.010 -6.059 -19.609 1.00 8.74 112 THR A N 1
ATOM 1693 C CA . THR A 1 112 ? -0.787 -6.768 -19.366 1.00 6.59 112 THR A CA 1
ATOM 1694 C C . THR A 1 112 ? 0.379 -5.871 -19.792 1.00 6.53 112 THR A C 1
ATOM 1695 O O . THR A 1 112 ? 0.412 -5.310 -20.890 1.00 7.71 112 THR A O 1
ATOM 1706 N N . ASN A 1 113 ? 1.307 -5.721 -18.878 1.00 7.18 113 ASN A N 1
ATOM 1707 C CA . ASN A 1 113 ? 2.590 -5.040 -19.104 1.00 5.82 113 ASN A CA 1
ATOM 1708 C C . ASN A 1 113 ? 3.666 -6.048 -19.442 1.00 7.53 113 ASN A C 1
ATOM 1709 O O . ASN A 1 113 ? 3.865 -6.985 -18.708 1.00 5.52 113 ASN A O 1
ATOM 1720 N N . VAL A 1 114 ? 4.431 -5.791 -20.499 1.00 5.58 114 VAL A N 1
ATOM 1721 C CA . VAL A 1 114 ? 5.362 -6.744 -21.083 1.00 5.57 114 VAL A CA 1
ATOM 1722 C C . VAL A 1 114 ? 6.696 -6.066 -21.391 1.00 6.57 114 VAL A C 1
ATOM 1723 O O . VAL A 1 114 ? 6.742 -4.929 -21.846 1.00 6.96 114 VAL A O 1
ATOM 1736 N N . ILE A 1 115 ? 7.795 -6.747 -21.110 1.00 5.66 115 ILE A N 1
ATOM 1737 C CA . ILE A 1 115 ? 9.087 -6.406 -21.646 1.00 5.46 115 ILE A CA 1
ATOM 1738 C C . ILE A 1 115 ? 9.492 -7.576 -22.521 1.00 5.15 115 ILE A C 1
ATOM 1739 O O . ILE A 1 115 ? 9.463 -8.716 -22.092 1.00 5.67 115 ILE A O 1
ATOM 1755 N N . LEU A 1 116 ? 9.779 -7.295 -23.789 1.00 4.00 116 LEU A N 1
ATOM 1756 C CA . LEU A 1 116 ? 10.227 -8.308 -24.732 1.00 6.55 116 LEU A CA 1
ATOM 1757 C C . LEU A 1 116 ? 11.625 -7.951 -25.226 1.00 5.98 116 LEU A C 1
ATOM 1758 O O . LEU A 1 116 ? 11.895 -6.808 -25.609 1.00 6.41 116 LEU A O 1
ATOM 1774 N N . VAL A 1 117 ? 12.550 -8.906 -25.174 1.00 4.19 117 VAL A N 1
ATOM 1775 C CA . VAL A 1 117 ? 13.904 -8.706 -25.644 1.00 5.56 117 VAL A CA 1
ATOM 1776 C C . VAL A 1 117 ? 14.097 -9.339 -26.994 1.00 5.99 117 VAL A C 1
ATOM 1777 O O . VAL A 1 117 ? 13.971 -10.578 -27.142 1.00 5.69 117 VAL A O 1
ATOM 1790 N N . ALA A 1 118 ? 14.349 -8.501 -27.998 1.00 5.05 118 ALA A N 1
ATOM 1791 C CA . ALA A 1 118 ? 14.574 -8.955 -29.383 1.00 6.53 118 ALA A CA 1
ATOM 1792 C C . ALA A 1 118 ? 16.077 -8.897 -29.655 1.00 6.04 118 ALA A C 1
ATOM 1793 O O . ALA A 1 118 ? 16.758 -8.010 -29.171 1.00 7.19 118 ALA A O 1
ATOM 1800 N N . GLY A 1 119 ? 16.549 -9.853 -30.407 1.00 5.36 119 GLY A N 1
ATOM 1801 C CA . GLY A 1 119 ? 17.973 -9.959 -30.680 1.00 5.78 119 GLY A CA 1
ATOM 1802 C C . GLY A 1 119 ? 18.370 -10.359 -32.079 1.00 9.39 119 GLY A C 1
ATOM 1803 O O . GLY A 1 119 ? 17.627 -11.008 -32.757 1.00 8.06 119 GLY A O 1
ATOM 1807 N N . LYS A 1 120 ? 19.619 -10.024 -32.413 1.00 7.61 120 LYS A N 1
ATOM 1808 C CA . LYS A 1 120 ? 20.305 -10.547 -33.608 1.00 7.97 120 LYS A CA 1
ATOM 1809 C C . LYS A 1 120 ? 21.375 -11.509 -33.211 1.00 12.39 120 LYS A C 1
ATOM 1810 O O . LYS A 1 120 ? 22.231 -11.841 -34.004 1.00 13.94 120 LYS A O 1
ATOM 1829 N N . ARG A 1 121 ? 21.319 -11.957 -31.970 1.00 14.42 121 ARG A N 1
ATOM 1830 C CA . ARG A 1 121 ? 22.215 -12.985 -31.444 1.00 12.52 121 ARG A CA 1
ATOM 1831 C C . ARG A 1 121 ? 21.397 -13.877 -30.464 1.00 13.46 121 ARG A C 1
ATOM 1832 O O . ARG A 1 121 ? 20.294 -13.487 -30.090 1.00 11.63 121 ARG A O 1
ATOM 1853 N N . GLU A 1 122 ? 21.978 -14.977 -29.975 1.00 13.73 122 GLU A N 1
ATOM 1854 C CA . GLU A 1 122 ? 21.182 -15.947 -29.235 1.00 14.00 122 GLU A CA 1
ATOM 1855 C C . GLU A 1 122 ? 21.141 -15.655 -27.742 1.00 14.66 122 GLU A C 1
ATOM 1856 O O . GLU A 1 122 ? 20.297 -16.196 -27.041 1.00 16.05 122 GLU A O 1
ATOM 1868 N N . ASP A 1 123 ? 22.051 -14.852 -27.233 1.00 11.68 123 ASP A N 1
ATOM 1869 C CA . ASP A 1 123 ? 22.128 -14.640 -25.763 1.00 16.07 123 ASP A CA 1
ATOM 1870 C C . ASP A 1 123 ? 22.243 -13.190 -25.335 1.00 16.07 123 ASP A C 1
ATOM 1871 O O . ASP A 1 123 ? 22.817 -12.391 -26.043 1.00 13.33 123 ASP A O 1
ATOM 1880 N N . LEU A 1 124 ? 21.739 -12.878 -24.145 1.00 11.82 124 LEU A N 1
ATOM 1881 C CA . LEU A 1 124 ? 22.158 -11.708 -23.389 1.00 11.15 124 LEU A CA 1
ATOM 1882 C C . LEU A 1 124 ? 23.413 -12.022 -22.600 1.00 11.43 124 LEU A C 1
ATOM 1883 O O . LEU A 1 124 ? 23.627 -13.155 -22.104 1.00 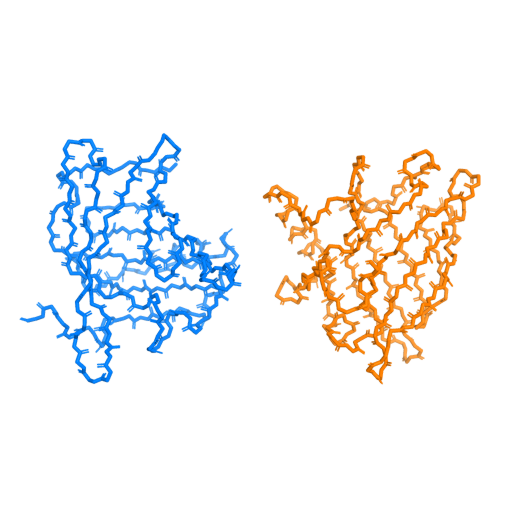14.09 124 LEU A O 1
ATOM 1899 N N . ASN A 1 125 ? 24.228 -10.988 -22.366 1.00 13.44 125 ASN A N 1
ATOM 1900 C CA . ASN A 1 125 ? 25.316 -11.125 -21.420 1.00 15.96 125 ASN A CA 1
ATOM 1901 C C . ASN A 1 125 ? 24.803 -10.890 -19.967 1.00 13.93 125 ASN A C 1
ATOM 1902 O O . ASN A 1 125 ? 23.642 -10.562 -19.737 1.00 15.84 125 ASN A O 1
ATOM 1913 N N . LYS A 1 126 ? 25.691 -11.070 -18.987 1.00 16.63 126 LYS A N 1
ATOM 1914 C CA . LYS A 1 126 ? 25.240 -11.037 -17.619 1.00 15.55 126 LYS A CA 1
ATOM 1915 C C . LYS A 1 126 ? 24.747 -9.639 -17.260 1.00 15.74 126 LYS A C 1
ATOM 1916 O O . LYS A 1 126 ? 23.756 -9.486 -16.568 1.00 17.80 126 LYS A O 1
ATOM 1935 N N . ALA A 1 127 ? 25.458 -8.617 -17.705 1.00 15.41 127 ALA A N 1
ATOM 1936 C CA . ALA A 1 127 ? 25.059 -7.261 -17.483 1.00 14.86 127 ALA A CA 1
ATOM 1937 C C . ALA A 1 127 ? 23.652 -6.944 -18.061 1.00 18.31 127 ALA A C 1
ATOM 1938 O O . ALA A 1 127 ? 22.840 -6.242 -17.432 1.00 18.56 127 ALA A O 1
ATOM 1945 N N . GLN A 1 128 ? 23.394 -7.431 -19.265 1.00 16.47 128 GLN A N 1
ATOM 1946 C CA . GLN A 1 128 ? 22.118 -7.198 -19.879 1.00 10.56 128 GLN A CA 1
ATOM 1947 C C . GLN A 1 128 ? 20.980 -7.942 -19.142 1.00 8.60 128 GLN A C 1
ATOM 1948 O O . GLN A 1 128 ? 19.880 -7.415 -19.036 1.00 13.21 128 GLN A O 1
ATOM 1962 N N . LYS A 1 129 ? 21.250 -9.105 -18.612 1.00 9.63 129 LYS A N 1
ATOM 1963 C CA . LYS A 1 129 ? 20.284 -9.836 -17.814 1.00 10.17 129 LYS A CA 1
ATOM 1964 C C . LYS A 1 129 ? 19.918 -9.061 -16.569 1.00 14.01 129 LYS A C 1
ATOM 1965 O O . LYS A 1 129 ? 18.765 -9.035 -16.180 1.00 14.49 129 LYS A O 1
ATOM 1984 N N . GLN A 1 130 ? 20.915 -8.451 -15.949 1.00 14.81 130 GLN A N 1
ATOM 1985 C CA . GLN A 1 130 ? 20.652 -7.678 -14.726 1.00 12.75 130 GLN A CA 1
ATOM 1986 C C . GLN A 1 130 ? 19.908 -6.424 -15.049 1.00 13.06 130 GLN A C 1
ATOM 1987 O O . GLN A 1 130 ? 18.992 -6.040 -14.299 1.00 16.34 130 GLN A O 1
ATOM 2001 N N . GLU A 1 131 ? 20.249 -5.797 -16.164 1.00 14.78 131 GLU A N 1
ATOM 2002 C CA . GLU A 1 131 ? 19.480 -4.655 -16.666 1.00 15.04 131 GLU A CA 1
ATOM 2003 C C . GLU A 1 131 ? 18.009 -5.038 -16.895 1.00 11.09 131 GLU A C 1
ATOM 2004 O O . GLU A 1 131 ? 17.058 -4.277 -16.543 1.00 16.43 131 GLU A O 1
ATOM 2016 N N . LEU A 1 132 ? 17.761 -6.165 -17.512 1.00 10.51 132 LEU A N 1
ATOM 2017 C CA . LEU A 1 132 ? 16.402 -6.650 -17.736 1.00 9.30 132 LEU A CA 1
ATOM 2018 C C . LEU A 1 132 ? 15.680 -6.816 -16.438 1.00 10.34 132 LEU A C 1
ATOM 2019 O O . LEU A 1 132 ? 14.508 -6.385 -16.279 1.00 11.93 132 LEU A O 1
ATOM 2035 N N . ARG A 1 133 ? 16.316 -7.434 -15.470 1.00 11.66 133 ARG A N 1
ATOM 2036 C CA A ARG A 1 133 ? 15.680 -7.571 -14.163 0.70 13.51 133 ARG A CA 1
ATOM 2037 C CA B ARG A 1 133 ? 15.692 -7.588 -14.164 0.30 13.21 133 ARG A CA 1
ATOM 2038 C C . ARG A 1 133 ? 15.357 -6.252 -13.493 1.00 11.35 133 ARG A C 1
ATOM 2039 O O . ARG A 1 133 ? 14.320 -6.117 -12.881 1.00 12.51 133 ARG A O 1
ATOM 2067 N N . LYS A 1 134 ? 16.253 -5.268 -13.596 1.00 9.94 134 LYS A N 1
ATOM 2068 C CA . LYS A 1 134 ? 16.041 -3.975 -13.007 1.00 12.42 134 LYS A CA 1
ATOM 2069 C C . LYS A 1 134 ? 14.895 -3.255 -13.679 1.00 14.75 134 LYS A C 1
ATOM 2070 O O . LYS A 1 134 ? 14.069 -2.668 -13.008 1.00 15.25 134 LYS A O 1
ATOM 2089 N N . LEU A 1 135 ? 14.797 -3.368 -14.994 1.00 12.52 135 LEU A N 1
ATOM 2090 C CA . LEU A 1 135 ? 13.735 -2.747 -15.742 1.00 12.76 135 LEU A CA 1
ATOM 2091 C C . LEU A 1 135 ? 12.364 -3.335 -15.406 1.00 11.40 135 LEU A C 1
ATOM 2092 O O . LEU A 1 135 ? 11.384 -2.583 -15.280 1.00 12.70 135 LEU A O 1
ATOM 2108 N N . ALA A 1 136 ? 12.290 -4.666 -15.287 1.00 10.79 136 ALA A N 1
ATOM 2109 C CA . ALA A 1 136 ? 11.083 -5.316 -14.931 1.00 10.60 136 ALA A CA 1
ATOM 2110 C C . ALA A 1 136 ? 10.645 -4.730 -13.557 1.00 12.03 136 ALA A C 1
ATOM 2111 O O . ALA A 1 136 ? 9.476 -4.470 -13.359 1.00 13.80 136 ALA A O 1
ATOM 2118 N N . GLU A 1 137 ? 11.543 -4.606 -12.595 1.00 14.17 137 GLU A N 1
ATOM 2119 C CA . GLU A 1 137 ? 11.180 -4.043 -11.273 1.00 14.52 137 GLU A CA 1
ATOM 2120 C C . GLU A 1 137 ? 10.611 -2.655 -11.421 1.00 15.96 137 GLU A C 1
ATOM 2121 O O . GLU A 1 137 ? 9.602 -2.317 -10.834 1.00 18.70 137 GLU A O 1
ATOM 2133 N N . GLU A 1 138 ? 11.285 -1.877 -12.236 1.00 13.14 138 GLU A N 1
ATOM 2134 C CA . GLU A 1 138 ? 10.880 -0.518 -12.452 1.00 15.83 138 GLU A CA 1
ATOM 2135 C C . GLU A 1 138 ? 9.496 -0.437 -13.058 1.00 15.62 138 GLU A C 1
ATOM 2136 O O . GLU A 1 138 ? 8.745 0.499 -12.710 1.00 17.62 138 GLU A O 1
ATOM 2148 N N . TYR A 1 139 ? 9.151 -1.392 -13.909 1.00 15.58 139 TYR A N 1
ATOM 2149 C CA . TYR A 1 139 ? 7.871 -1.414 -14.621 1.00 15.56 139 TYR A CA 1
ATOM 2150 C C . TYR A 1 139 ? 6.829 -2.299 -13.879 1.00 16.80 139 TYR A C 1
ATOM 2151 O O . TYR A 1 139 ? 5.753 -2.603 -14.392 1.00 17.92 139 TYR A O 1
ATOM 2169 N N . ASN A 1 140 ? 7.090 -2.649 -12.621 1.00 14.15 140 ASN A N 1
ATOM 2170 C CA A ASN A 1 140 ? 6.130 -3.425 -11.844 0.30 16.82 140 ASN A CA 1
ATOM 2171 C CA B ASN A 1 140 ? 6.132 -3.405 -11.839 0.70 18.38 140 ASN A CA 1
ATOM 2172 C C . ASN A 1 140 ? 5.769 -4.771 -12.478 1.00 13.23 140 ASN A C 1
ATOM 2173 O O . ASN A 1 140 ? 4.619 -5.220 -12.435 1.00 15.77 140 ASN A O 1
ATOM 2188 N N . ILE A 1 141 ? 6.767 -5.441 -13.048 1.00 11.63 141 ILE A N 1
ATOM 2189 C CA . ILE A 1 141 ? 6.618 -6.725 -13.692 1.00 8.75 141 ILE A CA 1
ATOM 2190 C C . ILE A 1 141 ? 7.443 -7.757 -12.916 1.00 10.52 141 ILE A C 1
ATOM 2191 O O . ILE A 1 141 ? 8.620 -7.508 -12.662 1.00 12.50 141 ILE A O 1
ATOM 2207 N N . PRO A 1 142 ? 6.815 -8.846 -12.422 1.00 13.13 142 PRO A N 1
ATOM 2208 C CA . PRO A 1 142 ? 7.521 -9.837 -11.619 1.00 11.03 142 PRO A CA 1
ATOM 2209 C C . PRO A 1 142 ? 8.573 -10.572 -12.404 1.00 10.80 142 PRO A C 1
ATOM 2210 O O . PRO A 1 142 ? 8.276 -11.167 -13.433 1.00 10.62 142 PRO A O 1
ATOM 2221 N N . ASN A 1 143 ? 9.827 -10.581 -11.937 1.00 10.26 143 ASN A N 1
ATOM 2222 C CA . ASN A 1 143 ? 10.882 -11.306 -12.663 1.00 8.73 143 ASN A CA 1
ATOM 2223 C C . ASN A 1 143 ? 10.707 -12.795 -12.677 1.00 11.05 143 ASN A C 1
ATOM 2224 O O . ASN A 1 143 ? 11.273 -13.487 -13.553 1.00 9.52 143 ASN A O 1
ATOM 2235 N N . GLU A 1 144 ? 9.903 -13.329 -11.743 1.00 11.37 144 GLU A N 1
ATOM 2236 C CA . GLU A 1 144 ? 9.745 -14.774 -11.724 1.00 13.79 144 GLU A CA 1
ATOM 2237 C C . GLU A 1 144 ? 8.845 -15.214 -12.859 1.00 10.46 144 GLU A C 1
ATOM 2238 O O . GLU A 1 144 ? 8.727 -16.399 -13.098 1.00 11.31 144 GLU A O 1
ATOM 2250 N N . ASN A 1 145 ? 8.222 -14.255 -13.573 1.00 7.24 145 ASN A N 1
ATOM 2251 C CA . ASN A 1 145 ? 7.472 -14.620 -14.772 1.00 6.42 145 ASN A CA 1
ATOM 2252 C C . ASN A 1 145 ? 8.258 -14.674 -16.049 1.00 6.69 145 ASN A C 1
ATOM 2253 O O . ASN A 1 145 ? 7.699 -14.866 -17.120 1.00 7.63 145 ASN A O 1
ATOM 2264 N N . THR A 1 146 ? 9.566 -14.506 -15.944 1.00 6.06 146 THR A N 1
ATOM 2265 C CA . THR A 1 146 ? 10.402 -14.417 -17.125 1.00 5.75 146 THR A CA 1
ATOM 2266 C C . THR A 1 146 ? 10.448 -15.695 -17.931 1.00 6.41 146 THR A C 1
ATOM 2267 O O . THR A 1 146 ? 10.602 -16.772 -17.368 1.00 7.91 146 THR A O 1
ATOM 2278 N N . GLN A 1 147 ? 10.257 -15.561 -19.254 1.00 5.25 147 GLN A N 1
ATOM 2279 C CA . GLN A 1 147 ? 10.303 -16.696 -20.182 1.00 5.18 147 GLN A CA 1
ATOM 2280 C C . GLN A 1 147 ? 11.490 -16.542 -21.110 1.00 7.45 147 GLN A C 1
ATOM 2281 O O . GLN A 1 147 ? 11.678 -15.514 -21.729 1.00 7.40 147 GLN A O 1
ATOM 2295 N N . HIS A 1 148 ? 12.344 -17.562 -21.158 1.00 5.41 148 HIS A N 1
ATOM 2296 C CA . HIS A 1 148 ? 13.440 -17.673 -22.083 1.00 6.79 148 HIS A CA 1
ATOM 2297 C C . HIS A 1 148 ? 12.935 -18.445 -23.264 1.00 5.46 148 HIS A C 1
ATOM 2298 O O . HIS A 1 148 ? 12.571 -19.614 -23.138 1.00 6.23 148 HIS A O 1
ATOM 2311 N N . LEU A 1 149 ? 12.882 -17.822 -24.415 1.00 5.38 149 LEU A N 1
ATOM 2312 C CA . LEU A 1 149 ? 12.309 -18.423 -25.608 1.00 5.34 149 LEU A CA 1
ATOM 2313 C C . LEU A 1 149 ? 13.304 -19.173 -26.482 1.00 6.80 149 LEU A C 1
ATOM 2314 O O . LEU A 1 149 ? 12.875 -19.954 -27.369 1.00 7.25 149 LEU A O 1
ATOM 2330 N N . VAL A 1 150 ? 14.596 -18.965 -26.316 1.00 6.74 150 VAL A N 1
ATOM 2331 C CA . VAL A 1 150 ? 15.560 -19.551 -27.234 1.00 9.33 150 VAL A CA 1
ATOM 2332 C C . VAL A 1 150 ? 15.434 -21.056 -27.406 1.00 7.81 150 VAL A C 1
ATOM 2333 O O . VAL A 1 150 ? 15.439 -21.559 -28.558 1.00 9.74 150 VAL A O 1
ATOM 2346 N N . PRO A 1 151 ? 15.264 -21.800 -26.303 1.00 7.92 151 PRO A N 1
ATOM 2347 C CA . PRO A 1 151 ? 15.250 -23.263 -26.481 1.00 7.96 151 PRO A CA 1
ATOM 2348 C C . PRO A 1 151 ? 14.084 -23.852 -27.223 1.00 9.17 151 PRO A C 1
ATOM 2349 O O . PRO A 1 151 ? 14.167 -24.948 -27.757 1.00 13.09 151 PRO A O 1
ATOM 2360 N N . THR A 1 152 ? 13.012 -23.103 -27.334 1.00 8.87 152 THR A N 1
ATOM 2361 C CA . THR A 1 152 ? 11.829 -23.517 -28.108 1.00 9.61 152 THR A CA 1
ATOM 2362 C C . THR A 1 152 ? 11.624 -22.734 -29.404 1.00 11.37 152 THR A C 1
ATOM 2363 O O . THR A 1 152 ? 10.578 -22.830 -30.040 1.00 13.46 152 THR A O 1
ATOM 2374 N N . ASP A 1 153 ? 12.616 -21.942 -29.813 1.00 6.75 153 ASP A N 1
ATOM 2375 C CA . ASP A 1 153 ? 12.490 -21.148 -31.030 1.00 7.93 153 ASP A CA 1
ATOM 2376 C C . ASP A 1 153 ? 12.920 -21.997 -32.188 1.00 11.09 153 ASP A C 1
ATOM 2377 O O . ASP A 1 153 ? 14.139 -22.199 -32.465 1.00 18.36 153 ASP A O 1
ATOM 2386 N N . THR A 1 154 ? 11.932 -22.577 -32.833 1.00 12.31 154 THR A N 1
ATOM 2387 C CA . THR A 1 154 ? 12.173 -23.428 -33.959 1.00 11.55 154 THR A CA 1
ATOM 2388 C C . THR A 1 154 ? 11.596 -22.945 -35.261 1.00 11.97 154 THR A C 1
ATOM 2389 O O . THR A 1 154 ? 11.683 -23.694 -36.253 1.00 16.86 154 THR A O 1
ATOM 2400 N N . CYS A 1 155 ? 10.966 -21.768 -35.309 1.00 12.66 155 CYS A N 1
ATOM 2401 C CA . CYS A 1 155 ? 10.287 -21.329 -36.520 1.00 12.54 155 CYS A CA 1
ATOM 2402 C C . CYS A 1 155 ? 11.106 -20.465 -37.497 1.00 19.41 155 CYS A C 1
ATOM 2403 O O . CYS A 1 155 ? 10.561 -20.035 -38.538 1.00 20.06 155 CYS A O 1
ATOM 2410 N N . ASN A 1 156 ? 12.368 -20.205 -37.180 1.00 15.92 156 ASN A N 1
ATOM 2411 C CA . ASN A 1 156 ? 13.167 -19.320 -38.028 1.00 19.85 156 ASN A CA 1
ATOM 2412 C C . ASN A 1 156 ? 14.212 -20.069 -38.790 1.00 20.24 156 ASN A C 1
ATOM 2413 O O . ASN A 1 156 ? 14.764 -19.526 -39.734 1.00 28.33 156 ASN A O 1
ATOM 2424 N N . GLN A 1 157 ? 14.477 -21.296 -38.412 1.00 21.22 157 GLN A N 1
ATOM 2425 C CA . GLN A 1 157 ? 15.635 -22.007 -38.898 1.00 25.91 157 GLN A CA 1
ATOM 2426 C C . GLN A 1 157 ? 15.423 -22.610 -40.314 1.00 32.18 157 GLN A C 1
ATOM 2427 O O . GLN A 1 157 ? 16.295 -22.632 -41.178 1.00 32.88 157 GLN A O 1
ATOM 2442 N N . HIS B 1 1 ? 8.242 9.007 6.566 1.00 37.95 1 HIS B N 1
ATOM 2443 C CA . HIS B 1 1 ? 7.364 9.983 7.278 1.00 41.00 1 HIS B CA 1
ATOM 2444 C C . HIS B 1 1 ? 5.927 10.173 6.719 1.00 33.34 1 HIS B C 1
ATOM 2445 O O . HIS B 1 1 ? 5.633 11.079 5.902 1.00 42.89 1 HIS B O 1
ATOM 2457 N N . HIS B 1 2 ? 5.001 9.382 7.244 1.00 17.65 2 HIS B N 1
ATOM 2458 C CA . HIS B 1 2 ? 3.644 9.420 6.769 1.00 14.37 2 HIS B CA 1
ATOM 2459 C C . HIS B 1 2 ? 2.898 10.320 7.714 1.00 22.55 2 HIS B C 1
ATOM 2460 O O . HIS B 1 2 ? 3.172 10.303 8.905 1.00 31.47 2 HIS B O 1
ATOM 2473 N N . GLU B 1 3 ? 1.989 11.114 7.187 1.00 14.66 3 GLU B N 1
ATOM 2474 C CA . GLU B 1 3 ? 1.269 12.068 7.980 1.00 16.09 3 GLU B CA 1
ATOM 2475 C C . GLU B 1 3 ? -0.129 11.600 8.285 1.00 11.02 3 GLU B C 1
ATOM 2476 O O . GLU B 1 3 ? -0.675 10.694 7.598 1.00 13.34 3 GLU B O 1
ATOM 2488 N N . ASN B 1 4 ? -0.700 12.238 9.311 1.00 10.10 4 ASN B N 1
ATOM 2489 C CA . ASN B 1 4 ? -2.111 12.044 9.648 1.00 10.94 4 ASN B CA 1
ATOM 2490 C C . ASN B 1 4 ? -2.797 13.319 9.294 1.00 11.86 4 ASN B C 1
ATOM 2491 O O . ASN B 1 4 ? -2.854 14.269 10.081 1.00 14.49 4 ASN B O 1
ATOM 2502 N N . LEU B 1 5 ? -3.285 13.412 8.073 1.00 8.35 5 LEU B N 1
ATOM 2503 C CA . LEU B 1 5 ? -3.737 14.708 7.631 1.00 7.29 5 LEU B CA 1
ATOM 2504 C C . LEU B 1 5 ? -5.080 15.152 8.170 1.00 9.67 5 LEU B C 1
ATOM 2505 O O . LEU B 1 5 ? -5.969 14.381 8.542 1.00 9.18 5 LEU B O 1
ATOM 2521 N N . ASP B 1 6 ? -5.223 16.463 8.299 1.00 10.51 6 ASP B N 1
ATOM 2522 C CA . ASP B 1 6 ? -6.497 17.052 8.684 1.00 9.40 6 ASP B CA 1
ATOM 2523 C C . ASP B 1 6 ? -7.413 17.012 7.463 1.00 9.48 6 ASP B C 1
ATOM 2524 O O . ASP B 1 6 ? -6.988 17.105 6.317 1.00 16.41 6 ASP B O 1
ATOM 2533 N N . ILE B 1 7 ? -8.679 16.782 7.711 1.00 9.72 7 ILE B N 1
ATOM 2534 C CA . ILE B 1 7 ? -9.687 16.919 6.671 1.00 9.02 7 ILE B CA 1
ATOM 2535 C C . ILE B 1 7 ? -10.881 17.776 7.188 1.00 8.75 7 ILE B C 1
ATOM 2536 O O . ILE B 1 7 ? -11.035 17.925 8.405 1.00 10.80 7 ILE B O 1
ATOM 2552 N N . SER B 1 8 ? -11.643 18.404 6.284 1.00 9.96 8 SER B N 1
ATOM 2553 C CA . SER B 1 8 ? -12.786 19.241 6.611 1.00 10.55 8 SER B CA 1
ATOM 2554 C C . SER B 1 8 ? -14.042 18.658 6.054 1.00 9.96 8 SER B C 1
ATOM 2555 O O . SER B 1 8 ? -14.006 17.943 5.044 1.00 10.32 8 SER B O 1
ATOM 2563 N N . PRO B 1 9 ? -15.197 18.996 6.651 1.00 10.09 9 PRO B N 1
ATOM 2564 C CA . PRO B 1 9 ? -16.454 18.589 6.059 1.00 11.26 9 PRO B CA 1
ATOM 2565 C C . PRO B 1 9 ? -16.555 18.989 4.610 1.00 11.25 9 PRO B C 1
ATOM 2566 O O . PRO B 1 9 ? -17.086 18.203 3.852 1.00 10.20 9 PRO B O 1
ATOM 2577 N N . SER B 1 10 ? -16.153 20.206 4.215 1.00 8.00 10 SER B N 1
ATOM 2578 C CA . SER B 1 10 ? -16.340 20.591 2.811 1.00 11.26 10 SER B CA 1
ATOM 2579 C C . SER B 1 10 ? -15.601 19.652 1.849 1.00 9.56 10 SER B C 1
ATOM 2580 O O . SER B 1 10 ? -16.071 19.395 0.773 1.00 14.03 10 SER B O 1
ATOM 2588 N N . GLU B 1 11 ? -14.436 19.138 2.241 1.00 9.99 11 GLU B N 1
ATOM 2589 C CA . GLU B 1 11 ? -13.615 18.220 1.442 1.00 12.33 11 GLU B CA 1
ATOM 2590 C C . GLU B 1 11 ? -14.212 16.835 1.390 1.00 12.06 11 GLU B C 1
ATOM 2591 O O . GLU B 1 11 ? -14.262 16.215 0.328 1.00 16.60 11 GLU B O 1
ATOM 2603 N N . VAL B 1 12 ? -14.798 16.394 2.500 1.00 7.19 12 VAL B N 1
ATOM 2604 C CA . VAL B 1 12 ? -15.199 15.001 2.696 1.00 6.07 12 VAL B CA 1
ATOM 2605 C C . VAL B 1 12 ? -16.666 14.717 2.410 1.00 10.96 12 VAL B C 1
ATOM 2606 O O . VAL B 1 12 ? -16.975 13.744 1.776 1.00 12.67 12 VAL B O 1
ATOM 2619 N N . ASN B 1 13 ? -17.594 15.553 2.848 1.00 6.14 13 ASN B N 1
ATOM 2620 C CA . ASN B 1 13 ? -18.981 15.143 2.907 1.00 5.29 13 ASN B CA 1
ATOM 2621 C C . ASN B 1 13 ? -19.517 14.853 1.529 1.00 7.46 13 ASN B C 1
ATOM 2622 O O . ASN B 1 13 ? -19.557 15.729 0.705 1.00 10.66 13 ASN B O 1
ATOM 2633 N N . GLY B 1 14 ? -20.039 13.640 1.318 1.00 6.47 14 GLY B N 1
ATOM 2634 C CA . GLY B 1 14 ? -20.550 13.237 0.006 1.00 6.67 14 GLY B CA 1
ATOM 2635 C C . GLY B 1 14 ? -20.365 11.759 -0.227 1.00 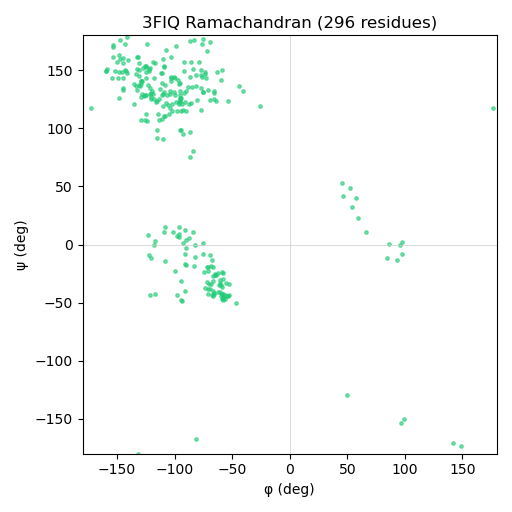6.09 14 GLY B C 1
ATOM 2636 O O . GLY B 1 14 ? -19.897 11.013 0.621 1.00 7.20 14 GLY B O 1
ATOM 2640 N N . ASP B 1 15 ? -20.667 11.356 -1.432 1.00 6.70 15 ASP B N 1
ATOM 2641 C CA . ASP B 1 15 ? -20.511 9.981 -1.834 1.00 6.47 15 ASP B CA 1
ATOM 2642 C C . ASP B 1 15 ? -19.087 9.711 -2.341 1.00 8.48 15 ASP B C 1
ATOM 2643 O O . ASP B 1 15 ? -18.420 10.597 -2.926 1.00 7.33 15 ASP B O 1
ATOM 2652 N N . TRP B 1 16 ? -18.626 8.515 -2.025 1.00 7.35 16 TRP B N 1
ATOM 2653 C CA . TRP B 1 16 ? -17.255 8.042 -2.408 1.00 6.66 16 TRP B CA 1
ATOM 2654 C C . TRP B 1 16 ? -17.348 6.601 -2.735 1.00 9.83 16 TRP B C 1
ATOM 2655 O O . TRP B 1 16 ? -18.178 5.918 -2.213 1.00 12.07 16 TRP B O 1
ATOM 2676 N N . ARG B 1 17 ? -16.490 6.134 -3.624 1.00 8.89 17 ARG B N 1
ATOM 2677 C CA . ARG B 1 17 ? -16.345 4.734 -3.885 1.00 8.45 17 ARG B CA 1
ATOM 2678 C C . ARG B 1 17 ? -14.916 4.268 -3.571 1.00 9.87 17 ARG B C 1
ATOM 2679 O O . ARG B 1 17 ? -14.007 5.082 -3.518 1.00 8.88 17 ARG B O 1
ATOM 2700 N N . THR B 1 18 ? -14.751 2.976 -3.307 1.00 6.78 18 THR B N 1
ATOM 2701 C CA . THR B 1 18 ? -13.462 2.352 -3.131 1.00 7.30 18 THR B CA 1
ATOM 2702 C C . THR B 1 18 ? -12.867 1.932 -4.468 1.00 7.10 18 THR B C 1
ATOM 2703 O O . THR B 1 18 ? -13.531 1.232 -5.250 1.00 10.65 18 THR B O 1
ATOM 2714 N N . LEU B 1 19 ? -11.677 2.467 -4.759 1.00 7.10 19 LEU B N 1
ATOM 2715 C CA . LEU B 1 19 ? -11.001 2.166 -6.041 1.00 7.60 19 LEU B CA 1
ATOM 2716 C C . LEU B 1 19 ? -10.017 1.015 -5.907 1.00 7.72 19 LEU B C 1
ATOM 2717 O O . LEU B 1 19 ? -9.960 0.122 -6.734 1.00 9.51 19 LEU B O 1
ATOM 2733 N N . TYR B 1 20 ? -9.185 1.063 -4.877 1.00 7.37 20 TYR B N 1
ATOM 2734 C CA . TYR B 1 20 ? -8.144 0.070 -4.633 1.00 7.51 20 TYR B CA 1
ATOM 2735 C C . TYR B 1 20 ? -8.052 -0.191 -3.140 1.00 7.79 20 TYR B C 1
ATOM 2736 O O . TYR B 1 20 ? -8.157 0.739 -2.328 1.00 8.35 20 TYR B O 1
ATOM 2754 N N . ILE B 1 21 ? -7.711 -1.426 -2.782 1.00 7.80 21 ILE B N 1
ATOM 2755 C CA . ILE B 1 21 ? -7.295 -1.759 -1.434 1.00 6.99 21 ILE B CA 1
ATOM 2756 C C . ILE B 1 21 ? -6.036 -2.610 -1.513 1.00 7.37 21 ILE B C 1
ATOM 2757 O O . ILE B 1 21 ? -5.980 -3.518 -2.335 1.00 10.51 21 ILE B O 1
ATOM 2773 N N . VAL B 1 22 ? -4.997 -2.311 -0.733 1.00 7.38 22 VAL B N 1
ATOM 2774 C CA . VAL B 1 22 ? -3.830 -3.207 -0.699 1.00 7.60 22 VAL B CA 1
ATOM 2775 C C . VAL B 1 22 ? -3.563 -3.507 0.767 1.00 7.95 22 VAL B C 1
ATOM 2776 O O . VAL B 1 22 ? -3.681 -2.619 1.616 1.00 8.71 22 VAL B O 1
ATOM 2789 N N . ALA B 1 23 ? -3.205 -4.757 1.085 1.00 8.07 23 ALA B N 1
ATOM 2790 C CA . ALA B 1 23 ? -2.923 -5.044 2.508 1.00 9.10 23 ALA B CA 1
ATOM 2791 C C . ALA B 1 23 ? -1.852 -6.128 2.579 1.00 9.46 23 ALA B C 1
ATOM 2792 O O . ALA B 1 23 ? -1.680 -6.860 1.630 1.00 12.81 23 ALA B O 1
ATOM 2799 N N . ASP B 1 24 ? -1.240 -6.252 3.747 1.00 8.37 24 ASP B N 1
ATOM 2800 C CA . ASP B 1 24 ? -0.149 -7.192 3.939 1.00 8.82 24 ASP B CA 1
ATOM 2801 C C . ASP B 1 24 ? -0.689 -8.616 4.235 1.00 20.25 24 ASP B C 1
ATOM 2802 O O . ASP B 1 24 ? 0.041 -9.624 4.059 1.00 21.15 24 ASP B O 1
ATOM 2811 N N . ASN B 1 25 ? -1.956 -8.715 4.638 1.00 10.92 25 ASN B N 1
ATOM 2812 C CA . ASN B 1 25 ? -2.645 -9.987 4.847 1.00 12.30 25 ASN B CA 1
ATOM 2813 C C . ASN B 1 25 ? -3.746 -10.011 3.822 1.00 11.86 25 ASN B C 1
ATOM 2814 O O . ASN B 1 25 ? -4.876 -9.487 4.030 1.00 15.03 25 ASN B O 1
ATOM 2825 N N . VAL B 1 26 ? -3.437 -10.581 2.659 1.00 11.91 26 VAL B N 1
ATOM 2826 C CA . VAL B 1 26 ? -4.293 -10.494 1.508 1.00 10.87 26 VAL B CA 1
ATOM 2827 C C . VAL B 1 26 ? -5.678 -11.104 1.718 1.00 11.88 26 VAL B C 1
ATOM 2828 O O . VAL B 1 26 ? -6.680 -10.603 1.142 1.00 14.66 26 VAL B O 1
ATOM 2841 N N . GLU B 1 27 ? -5.772 -12.125 2.566 1.00 13.71 27 GLU B N 1
ATOM 2842 C CA . GLU B 1 27 ? -7.106 -12.738 2.742 1.00 17.34 27 GLU B CA 1
ATOM 2843 C C . GLU B 1 27 ? -8.126 -11.744 3.314 1.00 16.45 27 GLU B C 1
ATOM 2844 O O . GLU B 1 27 ? -9.350 -11.880 3.072 1.00 17.89 27 GLU B O 1
ATOM 2856 N N . LYS B 1 28 ? -7.642 -10.722 4.018 1.00 13.92 28 LYS B N 1
ATOM 2857 C CA . LYS B 1 28 ? -8.561 -9.721 4.606 1.00 12.03 28 LYS B CA 1
ATOM 2858 C C . LYS B 1 28 ? -9.205 -8.819 3.553 1.00 10.17 28 LYS B C 1
ATOM 2859 O O . LYS B 1 28 ? -10.261 -8.253 3.790 1.00 11.65 28 LYS B O 1
ATOM 2878 N N . VAL B 1 29 ? -8.604 -8.676 2.389 1.00 9.13 29 VAL B N 1
ATOM 2879 C CA . VAL B 1 29 ? -9.083 -7.739 1.395 1.00 9.11 29 VAL B CA 1
ATOM 2880 C C . VAL B 1 29 ? -9.433 -8.366 0.041 1.00 13.89 29 VAL B C 1
ATOM 2881 O O . VAL B 1 29 ? -10.046 -7.716 -0.768 1.00 11.19 29 VAL B O 1
ATOM 2894 N N . ALA B 1 30 ? -9.089 -9.657 -0.143 1.00 13.81 30 ALA B N 1
ATOM 2895 C CA . ALA B 1 30 ? -9.569 -10.427 -1.281 1.00 14.39 30 ALA B CA 1
ATOM 2896 C C . ALA B 1 30 ? -11.029 -10.721 -1.108 1.00 15.52 30 ALA B C 1
ATOM 2897 O O . ALA B 1 30 ? -11.543 -10.574 -0.040 1.00 16.97 30 ALA B O 1
ATOM 2904 N N . GLU B 1 31 ? -11.693 -11.170 -2.180 1.00 17.91 31 GLU B N 1
ATOM 2905 C CA . GLU B 1 31 ? -13.088 -11.582 -2.104 1.00 16.45 31 GLU B CA 1
ATOM 2906 C C . GLU B 1 31 ? -13.411 -12.367 -0.843 1.00 15.97 31 GLU B C 1
ATOM 2907 O O . GLU B 1 31 ? -12.706 -13.298 -0.468 1.00 19.29 31 GLU B O 1
ATOM 2919 N N . GLY B 1 32 ? -14.490 -11.996 -0.178 1.00 16.79 32 GLY B N 1
ATOM 2920 C CA . GLY B 1 32 ? -14.879 -12.642 1.047 1.00 18.97 32 GLY B CA 1
ATOM 2921 C C . GLY B 1 32 ? -14.204 -12.120 2.286 1.00 16.25 32 GLY B C 1
ATOM 2922 O O . GLY B 1 32 ? -14.566 -12.506 3.405 1.00 19.26 32 GLY B O 1
ATOM 2926 N N . GLY B 1 33 ? -13.158 -11.307 2.117 1.00 14.44 33 GLY B N 1
ATOM 2927 C CA . GLY B 1 33 ? -12.443 -10.784 3.273 1.00 13.75 33 GLY B CA 1
ATOM 2928 C C . GLY B 1 33 ? -13.211 -9.691 4.016 1.00 13.57 33 GLY B C 1
ATOM 2929 O O . GLY B 1 33 ? -13.924 -8.921 3.389 1.00 12.47 33 GLY B O 1
ATOM 2933 N N . SER B 1 34 ? -13.050 -9.616 5.335 1.00 14.21 34 SER B N 1
ATOM 2934 C CA . SER B 1 34 ? -13.836 -8.653 6.086 1.00 12.58 34 SER B CA 1
ATOM 2935 C C . SER B 1 34 ? -13.426 -7.179 5.865 1.00 11.85 34 SER B C 1
ATOM 2936 O O . SER B 1 34 ? -14.174 -6.287 6.192 1.00 13.90 34 SER B O 1
ATOM 2944 N N . LEU B 1 35 ? -12.236 -6.936 5.377 1.00 10.15 35 LEU B N 1
ATOM 2945 C CA . LEU B 1 35 ? -11.792 -5.580 5.105 1.00 8.46 35 LEU B CA 1
ATOM 2946 C C . LEU B 1 35 ? -11.964 -5.110 3.660 1.00 12.20 35 LEU B C 1
ATOM 2947 O O . LEU B 1 35 ? -11.479 -4.022 3.293 1.00 9.76 35 LEU B O 1
ATOM 2963 N N . ARG B 1 36 ? -12.664 -5.885 2.833 1.00 10.24 36 ARG B N 1
ATOM 2964 C CA . ARG B 1 36 ? -12.889 -5.522 1.427 1.00 7.36 36 ARG B CA 1
ATOM 2965 C C . ARG B 1 36 ? -14.107 -4.650 1.373 1.00 10.27 36 ARG B C 1
ATOM 2966 O O . ARG B 1 36 ? -15.200 -5.097 0.990 1.00 13.11 36 ARG B O 1
ATOM 2987 N N . ALA B 1 37 ? -13.886 -3.413 1.798 1.00 12.27 37 ALA B N 1
ATOM 2988 C CA . ALA B 1 37 ? -14.957 -2.426 2.024 1.00 9.35 37 ALA B CA 1
ATOM 2989 C C . ALA B 1 37 ? -15.150 -1.586 0.773 1.00 8.45 37 ALA B C 1
ATOM 2990 O O . ALA B 1 37 ? -14.230 -0.909 0.275 1.00 8.59 37 ALA B O 1
ATOM 2997 N N . TYR B 1 38 ? -16.377 -1.635 0.251 1.00 10.87 38 TYR B N 1
ATOM 2998 C CA . TYR B 1 38 ? -16.836 -0.814 -0.870 1.00 7.50 38 TYR B CA 1
ATOM 2999 C C . TYR B 1 38 ? -17.525 0.434 -0.296 1.00 6.70 38 TYR B C 1
ATOM 3000 O O . TYR B 1 38 ? -18.656 0.401 0.150 1.00 9.93 38 TYR B O 1
ATOM 3018 N N . PHE B 1 39 ? -16.814 1.568 -0.232 1.00 6.35 39 PHE B N 1
ATOM 3019 C CA . PHE B 1 39 ? -17.358 2.764 0.352 1.00 7.15 39 PHE B CA 1
ATOM 3020 C C . PHE B 1 39 ? -18.544 3.233 -0.451 1.00 8.15 39 PHE B C 1
ATOM 3021 O O . PHE B 1 39 ? -18.629 3.019 -1.685 1.00 9.82 39 PHE B O 1
ATOM 3038 N N . GLN B 1 40 ? -19.487 3.844 0.259 1.00 7.70 40 GLN B N 1
ATOM 3039 C CA . GLN B 1 40 ? -20.645 4.506 -0.320 1.00 6.60 40 GLN B CA 1
ATOM 3040 C C . GLN B 1 40 ? -20.651 5.982 -0.027 1.00 8.97 40 GLN B C 1
ATOM 3041 O O . GLN B 1 40 ? -21.035 6.771 -0.858 1.00 10.21 40 GLN B O 1
ATOM 3055 N N . HIS B 1 41 ? -20.318 6.348 1.209 1.00 6.93 41 HIS B N 1
ATOM 3056 C CA . HIS B 1 41 ? -20.475 7.732 1.625 1.00 5.76 41 HIS B CA 1
ATOM 3057 C C . HIS B 1 41 ? -19.596 8.032 2.820 1.00 6.65 41 HIS B C 1
ATOM 3058 O O . HIS B 1 41 ? -19.348 7.139 3.625 1.00 6.76 41 HIS B O 1
ATOM 3071 N N . MET B 1 42 ? -19.166 9.288 2.965 1.00 7.13 42 MET B N 1
ATOM 3072 C CA . MET B 1 42 ? -18.435 9.755 4.160 1.00 6.53 42 MET B CA 1
ATOM 3073 C C . MET B 1 42 ? -19.055 11.076 4.604 1.00 8.41 42 MET B C 1
ATOM 3074 O O . MET B 1 42 ? -19.457 11.889 3.789 1.00 8.69 42 MET B O 1
ATOM 3088 N N . GLU B 1 43 ? -19.074 11.321 5.911 1.00 5.14 43 GLU B N 1
ATOM 3089 C CA . GLU B 1 43 ? -19.613 12.556 6.476 1.00 5.18 43 GLU B CA 1
ATOM 3090 C C . GLU B 1 43 ? -18.817 12.870 7.729 1.00 4.77 43 GLU B C 1
ATOM 3091 O O . GLU B 1 43 ? -18.710 12.031 8.641 1.00 7.07 43 GLU B O 1
ATOM 3103 N N . CYS B 1 44 ? -18.293 14.079 7.772 1.00 6.06 44 CYS B N 1
ATOM 3104 C CA . CYS B 1 44 ? -17.681 14.549 9.013 1.00 4.78 44 CYS B CA 1
ATOM 3105 C C . CYS B 1 44 ? -18.632 15.282 9.885 1.00 6.06 44 CYS B C 1
ATOM 3106 O O . CYS B 1 44 ? -19.479 16.045 9.425 1.00 8.60 44 CYS B O 1
ATOM 3113 N N . GLY B 1 45 ? -18.359 15.163 11.198 1.00 7.05 45 GLY B N 1
ATOM 3114 C CA . GLY B 1 45 ? -18.814 16.161 12.144 1.00 8.61 45 GLY B CA 1
ATOM 3115 C C . GLY B 1 45 ? -17.894 17.361 12.169 1.00 6.85 45 GLY B C 1
ATOM 3116 O O . GLY B 1 45 ? -17.065 17.551 11.331 1.00 8.02 45 GLY B O 1
ATOM 3120 N N . ASP B 1 46 ? -18.071 18.195 13.178 1.00 7.99 46 ASP B N 1
ATOM 3121 C CA . ASP B 1 46 ? -17.316 19.466 13.326 1.00 9.15 46 ASP B CA 1
ATOM 3122 C C . ASP B 1 46 ? -15.811 19.174 13.264 1.00 10.00 46 ASP B C 1
ATOM 3123 O O . ASP B 1 46 ? -15.317 18.310 13.976 1.00 8.85 46 ASP B O 1
ATOM 3132 N N . GLU B 1 47 ? -15.125 19.823 12.329 1.00 10.57 47 GLU B N 1
ATOM 3133 C CA . GLU B 1 47 ? -13.675 19.708 12.144 1.00 10.99 47 GLU B CA 1
ATOM 3134 C C . GLU B 1 47 ? -13.245 18.279 11.866 1.00 9.80 47 GLU B C 1
ATOM 3135 O O . GLU B 1 47 ? -12.118 17.936 12.125 1.00 11.16 47 GLU B O 1
ATOM 3147 N N . CYS B 1 48 ? -14.164 17.462 11.372 1.00 8.23 48 CYS B N 1
ATOM 3148 C CA . CYS B 1 48 ? -13.880 16.048 11.178 1.00 5.40 48 CYS B CA 1
ATOM 3149 C C . CYS B 1 48 ? -13.385 15.388 12.419 1.00 6.68 48 CYS B C 1
ATOM 3150 O O . CYS B 1 48 ? -12.631 14.382 12.369 1.00 7.89 48 CYS B O 1
ATOM 3157 N N . GLN B 1 49 ? -13.851 15.849 13.581 1.00 6.58 49 GLN B N 1
ATOM 3158 C CA . GLN B 1 49 ? -13.571 15.124 14.807 1.00 7.92 49 GLN B CA 1
ATOM 3159 C C . GLN B 1 49 ? -14.191 13.727 14.867 1.00 7.60 49 GLN B C 1
ATOM 3160 O O . GLN B 1 49 ? -13.681 12.826 15.577 1.00 9.35 49 GLN B O 1
ATOM 3174 N N . GLU B 1 50 ? -15.288 13.534 14.131 1.00 6.13 50 GLU B N 1
ATOM 3175 C CA . GLU B 1 50 ? -15.910 12.266 13.831 1.00 7.04 50 GLU B CA 1
ATOM 3176 C C . GLU B 1 50 ? -15.951 12.179 12.336 1.00 9.22 50 GLU B C 1
ATOM 3177 O O . GLU B 1 50 ? -16.225 13.162 11.639 1.00 9.87 50 GLU B O 1
ATOM 3189 N N . LEU B 1 51 ? -15.630 11.011 11.823 1.00 4.82 51 LEU B N 1
ATOM 3190 C CA . LEU B 1 51 ? -15.744 10.691 10.395 1.00 5.61 51 LEU B CA 1
ATOM 3191 C C . LEU B 1 51 ? -16.618 9.440 10.282 1.00 4.71 51 LEU B C 1
ATOM 3192 O O . LEU B 1 51 ? -16.244 8.344 10.692 1.00 5.65 51 LEU B O 1
ATOM 3208 N N . LYS B 1 52 ? -17.777 9.655 9.713 1.00 5.39 52 LYS B N 1
ATOM 3209 C CA . LYS B 1 52 ? -18.796 8.602 9.513 1.00 4.89 52 LYS B CA 1
ATOM 3210 C C . LYS B 1 52 ? -18.702 8.030 8.153 1.00 8.30 52 LYS B C 1
ATOM 3211 O O . LYS B 1 52 ? -18.776 8.797 7.181 1.00 6.95 52 LYS B O 1
ATOM 3230 N N . ILE B 1 53 ? -18.476 6.705 8.060 1.00 4.96 53 ILE B N 1
ATOM 3231 C CA . ILE B 1 53 ? -18.333 6.028 6.747 1.00 5.02 53 ILE B CA 1
ATOM 3232 C C . ILE B 1 53 ? -19.395 4.957 6.613 1.00 5.49 53 ILE B C 1
ATOM 3233 O O . ILE B 1 53 ? -19.612 4.119 7.514 1.00 6.45 53 ILE B O 1
ATOM 3249 N N . ILE B 1 54 ?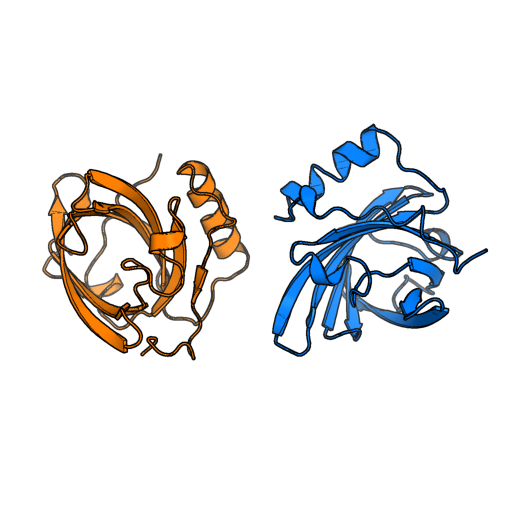 -20.097 4.981 5.480 1.00 5.51 54 ILE B N 1
ATOM 3250 C CA . ILE B 1 54 ? -21.010 3.904 5.115 1.00 6.29 54 ILE B CA 1
ATOM 3251 C C . ILE B 1 54 ? -20.331 3.086 4.046 1.00 6.95 54 ILE B C 1
ATOM 3252 O O . ILE B 1 54 ? -19.818 3.642 3.062 1.00 6.40 54 ILE B O 1
ATOM 3268 N N . PHE B 1 55 ? -20.274 1.778 4.215 1.00 8.17 55 PHE B N 1
ATOM 3269 C CA . PHE B 1 55 ? -19.650 0.896 3.234 1.00 6.40 55 PHE B CA 1
ATOM 3270 C C . PHE B 1 55 ? -20.379 -0.413 3.141 1.00 7.83 55 PHE B C 1
ATOM 3271 O O . PHE B 1 55 ? -21.045 -0.825 4.086 1.00 9.30 55 PHE B O 1
ATOM 3288 N N . ASN B 1 56 ? -20.181 -1.137 2.047 1.00 8.96 56 ASN B N 1
ATOM 3289 C CA . ASN B 1 56 ? -20.672 -2.498 1.905 1.00 10.59 56 ASN B CA 1
ATOM 3290 C C . ASN B 1 56 ? -19.548 -3.511 1.934 1.00 9.19 56 ASN B C 1
ATOM 3291 O O . ASN B 1 56 ? -18.435 -3.246 1.456 1.00 9.34 56 ASN B O 1
ATOM 3302 N N . VAL B 1 57 ? -19.870 -4.729 2.358 1.00 11.10 57 VAL B N 1
ATOM 3303 C CA . VAL B 1 57 ? -18.873 -5.785 2.315 1.00 13.92 57 VAL B CA 1
ATOM 3304 C C . VAL B 1 57 ? -19.611 -7.066 1.974 1.00 19.01 57 VAL B C 1
ATOM 3305 O O . VAL B 1 57 ? -20.743 -7.247 2.379 1.00 23.32 57 VAL B O 1
ATOM 3318 N N . LYS B 1 58 ? -18.991 -7.934 1.181 1.00 23.01 58 LYS B N 1
ATOM 3319 C CA . LYS B 1 58 ? -19.602 -9.222 0.880 1.00 27.45 58 LYS B CA 1
ATOM 3320 C C . LYS B 1 58 ? -19.118 -10.196 1.934 1.00 38.97 58 LYS B C 1
ATOM 3321 O O . LYS B 1 58 ? -17.914 -10.441 2.050 1.00 39.69 58 LYS B O 1
ATOM 3340 N N . LEU B 1 59 ? -20.023 -10.689 2.763 1.00 41.93 59 LEU B N 1
ATOM 3341 C CA . LEU B 1 59 ? -19.654 -11.684 3.762 1.00 46.59 59 LEU B CA 1
ATOM 3342 C C . LEU B 1 59 ? -20.580 -12.869 3.658 1.00 52.15 59 LEU B C 1
ATOM 3343 O O . LEU B 1 59 ? -21.786 -12.700 3.623 1.00 51.95 59 LEU B O 1
ATOM 3359 N N . ASP B 1 60 ? -19.971 -14.056 3.582 1.00 56.06 60 ASP B N 1
ATOM 3360 C CA . ASP B 1 60 ? -20.660 -15.344 3.321 1.00 61.33 60 ASP B CA 1
ATOM 3361 C C . ASP B 1 60 ? -21.645 -15.237 2.156 1.00 52.59 60 ASP B C 1
ATOM 3362 O O . ASP B 1 60 ? -22.764 -15.753 2.194 1.00 46.59 60 ASP B O 1
ATOM 3371 N N . SER B 1 61 ? -21.176 -14.524 1.132 1.00 39.90 61 SER B N 1
ATOM 3372 C CA . SER B 1 61 ? -21.797 -14.449 -0.187 1.00 41.29 61 SER B CA 1
ATOM 3373 C C . SER B 1 61 ? -22.894 -13.402 -0.353 1.00 37.63 61 SER B C 1
ATOM 3374 O O . SER B 1 61 ? -23.465 -13.315 -1.442 1.00 42.49 61 SER B O 1
ATOM 3382 N N . GLU B 1 62 ? -23.207 -12.626 0.688 1.00 36.71 62 GLU B N 1
ATOM 3383 C CA . GLU B 1 62 ? -24.149 -11.499 0.516 1.00 34.55 62 GLU B CA 1
ATOM 3384 C C . GLU B 1 62 ? -23.598 -10.105 0.879 1.00 33.17 62 GLU B C 1
ATOM 3385 O O . GLU B 1 62 ? -22.747 -9.993 1.738 1.00 34.29 62 GLU B O 1
ATOM 3397 N N . CYS B 1 63 ? -24.141 -9.062 0.237 1.00 24.09 63 CYS B N 1
ATOM 3398 C CA . CYS B 1 63 ? -23.684 -7.685 0.478 1.00 25.31 63 CYS B CA 1
ATOM 3399 C C . CYS B 1 63 ? -24.349 -7.172 1.752 1.00 27.08 63 CYS B C 1
ATOM 3400 O O . CYS B 1 63 ? -25.559 -7.203 1.902 1.00 32.23 63 CYS B O 1
ATOM 3407 N N . GLN B 1 64 ? -23.515 -6.740 2.676 1.00 14.30 64 GLN B N 1
ATOM 3408 C CA . GLN B 1 64 ? -23.951 -6.236 3.934 1.00 16.12 64 GLN B CA 1
ATOM 3409 C C . GLN B 1 64 ? -23.495 -4.807 4.094 1.00 14.65 64 GLN B C 1
ATOM 3410 O O . GLN B 1 64 ? -22.361 -4.494 3.792 1.00 16.34 64 GLN B O 1
ATOM 3424 N N . THR B 1 65 ? -24.389 -3.924 4.494 1.00 14.84 65 THR B N 1
ATOM 3425 C CA . THR B 1 65 ? -24.031 -2.523 4.691 1.00 12.05 65 THR B CA 1
ATOM 3426 C C . THR B 1 65 ? -23.701 -2.310 6.161 1.00 14.12 65 THR B C 1
ATOM 3427 O O . THR B 1 65 ? -24.365 -2.841 7.061 1.00 16.77 65 THR B O 1
ATOM 3438 N N . HIS B 1 66 ? -22.667 -1.529 6.371 1.00 10.16 66 HIS B N 1
ATOM 3439 C CA . HIS B 1 66 ? -22.213 -1.123 7.674 1.00 8.58 66 HIS B CA 1
ATOM 3440 C C . HIS B 1 66 ? -21.991 0.366 7.737 1.00 8.47 66 HIS B C 1
ATOM 3441 O O . HIS B 1 66 ? -21.572 1.030 6.770 1.00 8.41 66 HIS B O 1
ATOM 3454 N N . THR B 1 67 ? -22.177 0.900 8.936 1.00 9.44 67 THR B N 1
ATOM 3455 C CA . THR B 1 67 ? -21.810 2.233 9.247 1.00 7.16 67 THR B CA 1
ATOM 3456 C C . THR B 1 67 ? -20.822 2.198 10.415 1.00 7.50 67 THR B C 1
ATOM 3457 O O . THR B 1 67 ? -21.032 1.514 11.414 1.00 7.12 67 THR B O 1
ATOM 3468 N N . VAL B 1 68 ? -19.734 2.892 10.219 1.00 6.76 68 VAL B N 1
ATOM 3469 C CA . VAL B 1 68 ? -18.766 3.123 11.304 1.00 5.66 68 VAL B CA 1
ATOM 3470 C C . VAL B 1 68 ? -18.498 4.582 11.495 1.00 6.72 68 VAL B C 1
ATOM 3471 O O . VAL B 1 68 ? -18.590 5.394 10.557 1.00 6.89 68 VAL B O 1
ATOM 3484 N N . VAL B 1 69 ? -18.131 4.956 12.715 1.00 4.75 69 VAL B N 1
ATOM 3485 C CA . VAL B 1 69 ? -17.670 6.293 12.983 1.00 4.45 69 VAL B CA 1
ATOM 3486 C C . VAL B 1 69 ? -16.269 6.201 13.536 1.00 5.90 69 VAL B C 1
ATOM 3487 O O . VAL B 1 69 ? -16.018 5.628 14.575 1.00 6.97 69 VAL B O 1
ATOM 3500 N N . GLY B 1 70 ? -15.379 6.938 12.900 1.00 5.43 70 GLY B N 1
ATOM 3501 C CA . GLY B 1 70 ? -14.061 7.153 13.425 1.00 6.53 70 GLY B CA 1
ATOM 3502 C C . GLY B 1 70 ? -13.988 8.373 14.308 1.00 5.67 70 GLY B C 1
ATOM 3503 O O . GLY B 1 70 ? -14.510 9.460 13.961 1.00 5.07 70 GLY B O 1
ATOM 3507 N N . GLN B 1 71 ? -13.377 8.229 15.484 1.00 4.94 71 GLN B N 1
ATOM 3508 C CA . GLN B 1 71 ? -13.119 9.354 16.398 1.00 6.41 71 GLN B CA 1
ATOM 3509 C C . GLN B 1 71 ? -11.678 9.767 16.224 1.00 4.81 71 GLN B C 1
ATOM 3510 O O . GLN B 1 71 ? -10.737 8.927 16.312 1.00 6.35 71 GLN B O 1
ATOM 3524 N N . LYS B 1 72 ? -11.471 11.081 15.997 1.00 5.90 72 LYS B N 1
ATOM 3525 C CA . LYS B 1 72 ? -10.135 11.669 15.835 1.00 5.88 72 LYS B CA 1
ATOM 3526 C C . LYS B 1 72 ? -9.452 11.827 17.194 1.00 8.56 72 LYS B C 1
ATOM 3527 O O . LYS B 1 72 ? -10.067 12.310 18.125 1.00 12.27 72 LYS B O 1
ATOM 3546 N N . HIS B 1 73 ? -8.189 11.435 17.259 1.00 5.94 73 HIS B N 1
ATOM 3547 C CA . HIS B 1 73 ? -7.338 11.614 18.401 1.00 9.22 73 HIS B CA 1
ATOM 3548 C C . HIS B 1 73 ? -6.452 12.832 18.223 1.00 10.28 73 HIS B C 1
ATOM 3549 O O . HIS B 1 73 ? -6.390 13.444 17.142 1.00 11.70 73 HIS B O 1
ATOM 3562 N N . GLU B 1 74 ? -5.755 13.200 19.326 1.00 8.97 74 GLU B N 1
ATOM 3563 C CA . GLU B 1 74 ? -4.880 14.353 19.310 1.00 12.53 74 GLU B CA 1
ATOM 3564 C C . GLU B 1 74 ? -3.805 14.322 18.213 1.00 13.09 74 GLU B C 1
ATOM 3565 O O . GLU B 1 74 ? -3.419 15.366 17.723 1.00 18.48 74 GLU B O 1
ATOM 3577 N N . ASP B 1 75 ? -3.319 13.152 17.875 1.00 13.78 75 ASP B N 1
ATOM 3578 C CA . ASP B 1 75 ? -2.328 13.018 16.801 1.00 14.38 75 ASP B CA 1
ATOM 3579 C C . ASP B 1 75 ? -2.874 12.978 15.371 1.00 12.35 75 ASP B C 1
ATOM 3580 O O . ASP B 1 75 ? -2.103 12.825 14.431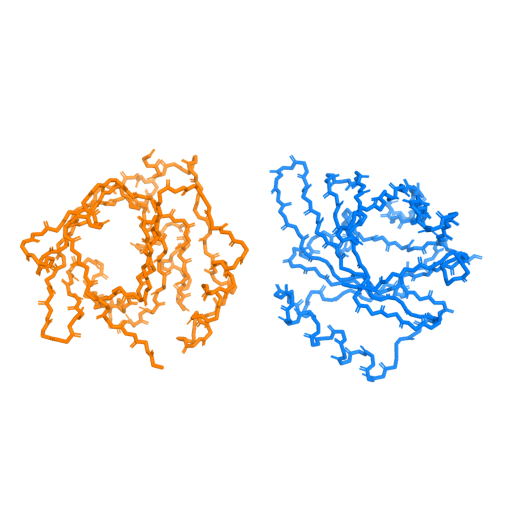 1.00 15.08 75 ASP B O 1
ATOM 3589 N N . GLY B 1 76 ? -4.180 13.054 15.199 1.00 10.41 76 GLY B N 1
ATOM 3590 C CA . GLY B 1 76 ? -4.720 13.068 13.857 1.00 9.72 76 GLY B CA 1
ATOM 3591 C C . GLY B 1 76 ? -5.212 11.736 13.351 1.00 8.97 76 GLY B C 1
ATOM 3592 O O . GLY B 1 76 ? -5.813 11.641 12.308 1.00 8.58 76 GLY B O 1
ATOM 3596 N N . ARG B 1 77 ? -4.960 10.690 14.101 1.00 8.51 77 ARG B N 1
ATOM 3597 C CA . ARG B 1 77 ? -5.478 9.368 13.736 1.00 7.16 77 ARG B CA 1
ATOM 3598 C C . ARG B 1 77 ? -6.880 9.179 14.254 1.00 7.45 77 ARG B C 1
ATOM 3599 O O . ARG B 1 77 ? -7.299 9.781 15.244 1.00 10.26 77 ARG B O 1
ATOM 3620 N N . TYR B 1 78 ? -7.587 8.270 13.597 1.00 6.11 78 TYR B N 1
ATOM 3621 C CA . TYR B 1 78 ? -8.932 7.887 13.935 1.00 6.32 78 TYR B CA 1
ATOM 3622 C C . TYR B 1 78 ? -9.000 6.483 14.448 1.00 6.49 78 TYR B C 1
ATOM 3623 O O . TYR B 1 78 ? -8.238 5.633 14.003 1.00 7.84 78 TYR B O 1
ATOM 3641 N N . THR B 1 79 ? -9.922 6.209 15.362 1.00 5.77 79 THR B N 1
ATOM 3642 C CA . THR B 1 79 ? -10.239 4.846 15.806 1.00 6.11 79 THR B CA 1
ATOM 3643 C C . THR B 1 79 ? -11.674 4.505 15.486 1.00 5.81 79 THR B C 1
ATOM 3644 O O . THR B 1 79 ? -12.598 5.350 15.589 1.00 5.74 79 THR B O 1
ATOM 3655 N N . THR B 1 80 ? -11.874 3.261 15.118 1.00 6.35 80 THR B N 1
ATOM 3656 C CA . THR B 1 80 ? -13.235 2.706 15.022 1.00 6.49 80 THR B CA 1
ATOM 3657 C C . THR B 1 80 ? -13.186 1.217 15.277 1.00 6.89 80 THR B C 1
ATOM 3658 O O . THR B 1 80 ? -12.210 0.553 14.983 1.00 6.91 80 THR B O 1
ATOM 3669 N N . ASP B 1 81 ? -14.275 0.685 15.841 1.00 7.46 81 ASP B N 1
ATOM 3670 C CA . ASP B 1 81 ? -14.535 -0.742 15.972 1.00 6.95 81 ASP B CA 1
ATOM 3671 C C . ASP B 1 81 ? -15.228 -1.314 14.739 1.00 9.41 81 ASP B C 1
ATOM 3672 O O . ASP B 1 81 ? -16.335 -0.914 14.373 1.00 12.55 81 ASP B O 1
ATOM 3681 N N . TYR B 1 82 ? -14.586 -2.286 14.119 1.00 6.94 82 TYR B N 1
ATOM 3682 C CA . TYR B 1 82 ? -15.086 -3.030 12.979 1.00 8.33 82 TYR B CA 1
ATOM 3683 C C . TYR B 1 82 ? -14.138 -4.157 12.693 1.00 7.00 82 TYR B C 1
ATOM 3684 O O . TYR B 1 82 ? -12.960 -3.920 12.418 1.00 8.42 82 TYR B O 1
ATOM 3702 N N . SER B 1 83 ? -14.610 -5.392 12.807 1.00 6.88 83 SER B N 1
ATOM 3703 C CA . SER B 1 83 ? -13.749 -6.564 12.549 1.00 6.92 83 SER B CA 1
ATOM 3704 C C . SER B 1 83 ? -12.484 -6.423 13.386 1.00 7.27 83 SER B C 1
ATOM 3705 O O . SER B 1 83 ? -11.356 -6.629 12.925 1.00 8.88 83 SER B O 1
ATOM 3713 N N . GLY B 1 84 ? -12.689 -6.119 14.667 1.00 8.17 84 GLY B N 1
ATOM 3714 C CA . GLY B 1 84 ? -11.610 -5.694 15.558 1.00 8.37 84 GLY B CA 1
ATOM 3715 C C . GLY B 1 84 ? -11.472 -4.213 15.719 1.00 11.57 84 GLY B C 1
ATOM 3716 O O . GLY B 1 84 ? -12.462 -3.482 15.684 1.00 11.91 84 GLY B O 1
ATOM 3720 N N . ARG B 1 85 ? -10.265 -3.771 16.037 1.00 7.67 85 ARG B N 1
ATOM 3721 C CA . ARG B 1 85 ? -10.008 -2.369 16.315 1.00 7.64 85 ARG B CA 1
ATOM 3722 C C . ARG B 1 85 ? -9.206 -1.786 15.135 1.00 6.21 85 ARG B C 1
ATOM 3723 O O . ARG B 1 85 ? -8.302 -2.392 14.645 1.00 6.14 85 ARG B O 1
ATOM 3744 N N . ASN B 1 86 ? -9.550 -0.578 14.686 1.00 6.58 86 ASN B N 1
ATOM 3745 C CA . ASN B 1 86 ? -8.932 0.076 13.554 1.00 6.69 86 ASN B CA 1
ATOM 3746 C C . ASN B 1 86 ? -8.345 1.383 13.982 1.00 7.66 86 ASN B C 1
ATOM 3747 O O . ASN B 1 86 ? -8.984 2.116 14.723 1.00 7.05 86 ASN B O 1
ATOM 3758 N N . TYR B 1 87 ? -7.120 1.636 13.530 1.00 5.77 87 TYR B N 1
ATOM 3759 C CA . TYR B 1 87 ? -6.386 2.878 13.737 1.00 5.81 87 TYR B CA 1
ATOM 3760 C C . TYR B 1 87 ? -5.972 3.374 12.364 1.00 5.65 87 TYR B C 1
ATOM 3761 O O . TYR B 1 87 ? -5.067 2.847 11.748 1.00 5.84 87 TYR B O 1
ATOM 3779 N N . PHE B 1 88 ? -6.644 4.423 11.924 1.00 5.60 88 PHE B N 1
ATOM 3780 C CA . PHE B 1 88 ? -6.513 4.856 10.534 1.00 5.47 88 PHE B CA 1
ATOM 3781 C C . PHE B 1 88 ? -6.291 6.334 10.441 1.00 6.10 88 PHE B C 1
ATOM 3782 O O . PHE B 1 88 ? -6.609 7.112 11.324 1.00 6.45 88 PHE B O 1
ATOM 3799 N N . HIS B 1 89 ? -5.777 6.739 9.286 1.00 6.03 89 HIS B N 1
ATOM 3800 C CA . HIS B 1 89 ? -5.552 8.173 9.067 1.00 5.61 89 HIS B CA 1
ATOM 3801 C C . HIS B 1 89 ? -5.593 8.486 7.583 1.00 6.40 89 HIS B C 1
ATOM 3802 O O . HIS B 1 89 ? -5.416 7.640 6.773 1.00 5.70 89 HIS B O 1
ATOM 3815 N N . VAL B 1 90 ? -5.795 9.744 7.287 1.00 5.90 90 VAL B N 1
ATOM 3816 C CA . VAL B 1 90 ? -5.661 10.237 5.947 1.00 6.94 90 VAL B CA 1
ATOM 3817 C C . VAL B 1 90 ? -4.223 10.395 5.602 1.00 8.81 90 VAL B C 1
ATOM 3818 O O . VAL B 1 90 ? -3.471 11.133 6.218 1.00 9.10 90 VAL B O 1
ATOM 3831 N N . LEU B 1 91 ? -3.784 9.627 4.635 1.00 7.40 91 LEU B N 1
ATOM 3832 C CA . LEU B 1 91 ? -2.407 9.566 4.236 1.00 8.47 91 LEU B CA 1
ATOM 3833 C C . LEU B 1 91 ? -2.087 10.565 3.137 1.00 11.33 91 LEU B C 1
ATOM 3834 O O . LEU B 1 91 ? -1.032 11.258 3.195 1.00 12.79 91 LEU B O 1
ATOM 3850 N N . LYS B 1 92 ? -3.021 10.713 2.184 1.00 7.98 92 LYS B N 1
ATOM 3851 C CA . LYS B 1 92 ? -2.955 11.709 1.118 1.00 10.44 92 LYS B CA 1
ATOM 3852 C C . LYS B 1 92 ? -4.334 12.131 0.759 1.00 10.54 92 LYS B C 1
ATOM 3853 O O . LYS B 1 92 ? -5.262 11.331 0.865 1.00 10.76 92 LYS B O 1
ATOM 3872 N N . LYS B 1 93 ? -4.504 13.379 0.332 1.00 8.25 93 LYS B N 1
ATOM 3873 C CA . LYS B 1 93 ? -5.794 13.818 -0.134 1.00 9.01 93 LYS B CA 1
ATOM 3874 C C . LYS B 1 93 ? -5.642 14.813 -1.272 1.00 14.16 93 LYS B C 1
ATOM 3875 O O . LYS B 1 93 ? -4.619 15.508 -1.381 1.00 11.29 93 LYS B O 1
ATOM 3894 N N . THR B 1 94 ? -6.618 14.770 -2.149 1.00 12.86 94 THR B N 1
ATOM 3895 C CA . THR B 1 94 ? -6.858 15.813 -3.171 1.00 14.43 94 THR B CA 1
ATOM 3896 C C . THR B 1 94 ? -8.362 15.976 -3.269 1.00 20.23 94 THR B C 1
ATOM 3897 O O . THR B 1 94 ? -9.140 15.268 -2.597 1.00 20.19 94 THR B O 1
ATOM 3908 N N . ASP B 1 95 ? -8.848 16.896 -4.107 1.00 24.28 95 ASP B N 1
ATOM 3909 C CA . ASP B 1 95 ? -10.308 17.089 -4.179 1.00 29.27 95 ASP B CA 1
ATOM 3910 C C . ASP B 1 95 ? -11.198 15.836 -4.424 1.00 22.16 95 ASP B C 1
ATOM 3911 O O . ASP B 1 95 ? -12.360 15.743 -3.955 1.00 21.65 95 ASP B O 1
ATOM 3920 N N . ASP B 1 96 ? -10.661 14.916 -5.195 1.00 11.86 96 ASP B N 1
ATOM 3921 C CA . ASP B 1 96 ? -11.410 13.816 -5.712 1.00 8.29 96 ASP B CA 1
ATOM 3922 C C . ASP B 1 96 ? -10.911 12.446 -5.245 1.00 9.03 96 ASP B C 1
ATOM 3923 O O . ASP B 1 96 ? -11.476 11.434 -5.664 1.00 9.39 96 ASP B O 1
ATOM 3932 N N . ILE B 1 97 ? -9.843 12.405 -4.419 1.00 8.12 97 ILE B N 1
ATOM 3933 C CA . ILE B 1 97 ? -9.191 11.168 -4.016 1.00 7.96 97 ILE B CA 1
ATOM 3934 C C . ILE B 1 97 ? -8.704 11.283 -2.589 1.00 7.81 97 ILE B C 1
ATOM 3935 O O . ILE B 1 97 ? -8.116 12.291 -2.189 1.00 10.38 97 ILE B O 1
ATOM 3951 N N . ILE B 1 98 ? -8.941 10.255 -1.786 1.00 6.60 98 ILE B N 1
ATOM 3952 C CA . ILE B 1 98 ? -8.362 10.205 -0.429 1.00 7.94 98 ILE B CA 1
ATOM 3953 C C . ILE B 1 98 ? -7.673 8.830 -0.292 1.00 8.57 98 ILE B C 1
ATOM 3954 O O . ILE B 1 98 ? -8.299 7.795 -0.574 1.00 7.24 98 ILE B O 1
ATOM 3970 N N . PHE B 1 99 ? -6.402 8.805 0.096 1.00 6.07 99 PHE B N 1
ATOM 3971 C CA . PHE B 1 99 ? -5.743 7.574 0.468 1.00 6.03 99 PHE B CA 1
ATOM 3972 C C . PHE B 1 99 ? -5.815 7.464 1.998 1.00 6.31 99 PHE B C 1
ATOM 3973 O O . PHE B 1 99 ? -5.375 8.370 2.695 1.00 8.65 99 PHE B O 1
ATOM 3990 N N . PHE B 1 100 ? -6.394 6.376 2.513 1.00 6.64 100 PHE B N 1
ATOM 3991 C CA . PHE B 1 100 ? -6.332 6.063 3.946 1.00 5.79 100 PHE B CA 1
ATOM 3992 C C . PHE B 1 100 ? -5.312 4.963 4.220 1.00 6.39 100 PHE B C 1
ATOM 3993 O O . PHE B 1 100 ? -5.177 4.016 3.441 1.00 7.92 100 PHE B O 1
ATOM 4010 N N . HIS B 1 101 ? -4.619 5.060 5.352 1.00 5.61 101 HIS B N 1
ATOM 4011 C CA . HIS B 1 101 ? -3.842 3.909 5.880 1.00 6.24 101 HIS B CA 1
ATOM 4012 C C . HIS B 1 101 ? -4.507 3.477 7.156 1.00 5.49 101 HIS B C 1
ATOM 4013 O O . HIS B 1 101 ? -4.904 4.315 7.935 1.00 7.25 101 HIS B O 1
ATOM 4026 N N . ASN B 1 102 ? -4.686 2.162 7.277 1.00 5.54 102 ASN B N 1
ATOM 4027 C CA . ASN B 1 102 ? -5.319 1.594 8.481 1.00 5.47 102 ASN B CA 1
ATOM 4028 C C . ASN B 1 102 ? -4.465 0.484 9.027 1.00 5.81 102 ASN B C 1
ATOM 4029 O O . ASN B 1 102 ? -3.931 -0.333 8.277 1.00 7.36 102 ASN B O 1
ATOM 4040 N N . VAL B 1 103 ? -4.397 0.441 10.364 1.00 5.64 103 VAL B N 1
ATOM 4041 C CA . VAL B 1 103 ? -3.988 -0.715 11.072 1.00 5.78 103 VAL B CA 1
ATOM 4042 C C . VAL B 1 103 ? -5.218 -1.366 11.685 1.00 5.78 103 VAL B C 1
ATOM 4043 O O . VAL B 1 103 ? -5.858 -0.806 12.538 1.00 6.46 103 VAL B O 1
ATOM 4056 N N . ASN B 1 104 ? -5.583 -2.547 11.197 1.00 6.10 104 ASN B N 1
ATOM 4057 C CA . ASN B 1 104 ? -6.627 -3.388 11.807 1.00 5.93 104 ASN B CA 1
ATOM 4058 C C . ASN B 1 104 ? -6.015 -4.381 12.700 1.00 8.65 104 ASN B C 1
ATOM 4059 O O . ASN B 1 104 ? -5.140 -5.118 12.310 1.00 9.53 104 ASN B O 1
ATOM 4070 N N . VAL B 1 105 ? -6.483 -4.399 13.947 1.00 6.48 105 VAL B N 1
ATOM 4071 C CA . VAL B 1 105 ? -6.079 -5.438 14.916 1.00 6.51 105 VAL B CA 1
ATOM 4072 C C . VAL B 1 105 ? -7.336 -6.290 15.140 1.00 7.89 105 VAL B C 1
ATOM 4073 O O . VAL B 1 105 ? -8.318 -5.834 15.764 1.00 8.14 105 VAL B O 1
ATOM 4086 N N . ASP B 1 106 ? -7.300 -7.491 14.599 1.00 8.34 106 ASP B N 1
ATOM 4087 C CA . ASP B 1 106 ? -8.529 -8.337 14.621 1.00 6.99 106 ASP B CA 1
ATOM 4088 C C . ASP B 1 106 ? -8.741 -8.900 15.989 1.00 7.73 106 ASP B C 1
ATOM 4089 O O . ASP B 1 106 ? -7.910 -8.728 16.843 1.00 7.35 106 ASP B O 1
ATOM 4098 N N . GLU B 1 107 ? -9.830 -9.632 16.212 1.00 7.72 107 GLU B N 1
ATOM 4099 C CA . GLU B 1 107 ? -10.094 -10.122 17.573 1.00 7.98 107 GLU B CA 1
ATOM 4100 C C . GLU B 1 107 ? -9.095 -11.172 18.070 1.00 9.38 107 GLU B C 1
ATOM 4101 O O . GLU B 1 107 ? -8.967 -11.403 19.269 1.00 10.98 107 GLU B O 1
ATOM 4113 N N . SER B 1 108 ? -8.283 -11.719 17.177 1.00 8.49 108 SER B N 1
ATOM 4114 C CA . SER B 1 108 ? -7.278 -12.685 17.530 1.00 9.73 108 SER B CA 1
ATOM 4115 C C . SER B 1 108 ? -5.925 -12.030 17.850 1.00 9.67 108 SER B C 1
ATOM 4116 O O . SER B 1 108 ? -5.016 -12.644 18.334 1.00 10.34 108 SER B O 1
ATOM 4124 N N . GLY B 1 109 ? -5.813 -10.744 17.599 1.00 7.89 109 GLY B N 1
ATOM 4125 C CA . GLY B 1 109 ? -4.585 -10.008 17.802 1.00 8.12 109 GLY B CA 1
ATOM 4126 C C . GLY B 1 109 ? -3.763 -9.825 16.537 1.00 12.05 109 GLY B C 1
ATOM 4127 O O . GLY B 1 109 ? -2.731 -9.157 16.578 1.00 12.22 109 GLY B O 1
ATOM 4131 N N . LYS B 1 110 ? -4.246 -10.303 15.402 1.00 7.57 110 LYS B N 1
ATOM 4132 C CA . LYS B 1 110 ? -3.470 -10.208 14.186 1.00 7.51 110 LYS B CA 1
ATOM 4133 C C . LYS B 1 110 ? -3.501 -8.770 13.669 1.00 8.49 110 LYS B C 1
ATOM 4134 O O . LYS B 1 110 ? -4.616 -8.151 13.593 1.00 7.14 110 LYS B O 1
ATOM 4153 N N . GLU B 1 111 ? -2.343 -8.230 13.346 1.00 7.60 111 GLU B N 1
ATOM 4154 C CA . GLU B 1 111 ? -2.232 -6.890 12.861 1.00 7.51 111 GLU B CA 1
ATOM 4155 C C . GLU B 1 111 ? -2.209 -6.907 11.321 1.00 8.03 111 GLU B C 1
ATOM 4156 O O . GLU B 1 111 ? -1.361 -7.547 10.753 1.00 11.83 111 GLU B O 1
ATOM 4168 N N . THR B 1 112 ? -3.126 -6.155 10.678 1.00 7.07 112 THR B N 1
ATOM 4169 C CA . THR B 1 112 ? -3.112 -6.021 9.204 1.00 7.84 112 THR B CA 1
ATOM 4170 C C . THR B 1 112 ? -2.959 -4.573 8.829 1.00 9.67 112 THR B C 1
ATOM 4171 O O . THR B 1 112 ? -3.705 -3.719 9.308 1.00 9.61 112 THR B O 1
ATOM 4182 N N . ASN B 1 113 ? -1.962 -4.257 8.017 1.00 7.80 113 ASN B N 1
ATOM 4183 C CA . ASN B 1 113 ? -1.789 -2.949 7.449 1.00 7.15 113 ASN B CA 1
ATOM 4184 C C . ASN B 1 113 ? -2.377 -2.848 6.077 1.00 7.74 113 ASN B C 1
ATOM 4185 O O . ASN B 1 113 ? -2.146 -3.686 5.254 1.00 7.74 113 ASN B O 1
ATOM 4196 N N . VAL B 1 114 ? -3.198 -1.827 5.902 1.00 6.13 114 VAL B N 1
ATOM 4197 C CA . VAL B 1 114 ? -4.034 -1.607 4.718 1.00 6.98 114 VAL B CA 1
ATOM 4198 C C . VAL B 1 114 ? -3.886 -0.169 4.202 1.00 6.18 114 VAL B C 1
ATOM 4199 O O . VAL B 1 114 ? -3.799 0.747 4.985 1.00 7.42 114 VAL B O 1
ATOM 4212 N N . ILE B 1 115 ? -3.785 0.001 2.889 1.00 6.24 115 ILE B N 1
ATOM 4213 C CA . ILE B 1 115 ? -4.057 1.265 2.214 1.00 6.26 115 ILE B CA 1
ATOM 4214 C C . ILE B 1 115 ? -5.323 1.087 1.389 1.00 6.93 115 ILE B C 1
ATOM 4215 O O . ILE B 1 115 ? -5.445 0.157 0.585 1.00 8.04 115 ILE B O 1
ATOM 4231 N N . LEU B 1 116 ? -6.265 2.006 1.562 1.00 6.32 116 LEU B N 1
ATOM 4232 C CA . LEU B 1 116 ? -7.554 1.993 0.844 1.00 6.05 116 LEU B CA 1
ATOM 4233 C C . LEU B 1 116 ? -7.666 3.350 0.156 1.00 6.54 116 LEU B C 1
ATOM 4234 O O . LEU B 1 116 ? -7.437 4.377 0.763 1.00 7.56 116 LEU B O 1
ATOM 4250 N N . VAL B 1 117 ? -7.957 3.357 -1.150 1.00 6.34 117 VAL B N 1
ATOM 4251 C CA . VAL B 1 117 ? -8.129 4.534 -1.906 1.00 8.14 117 VAL B CA 1
ATOM 4252 C C . VAL B 1 117 ? -9.596 4.759 -2.205 1.00 6.85 117 VAL B C 1
ATOM 4253 O O . VAL B 1 117 ? -10.277 3.886 -2.811 1.00 7.87 117 VAL B O 1
ATOM 4266 N N . ALA B 1 118 ? -10.088 5.881 -1.751 1.00 6.27 118 ALA B N 1
ATOM 4267 C CA . ALA B 1 118 ? -11.466 6.313 -2.016 1.00 6.33 118 ALA B CA 1
ATOM 4268 C C . ALA B 1 118 ? -11.477 7.380 -3.065 1.00 8.44 118 ALA B C 1
ATOM 4269 O O . ALA B 1 118 ? -10.652 8.283 -3.057 1.00 6.68 118 ALA B O 1
ATOM 4276 N N . GLY B 1 119 ? -12.453 7.322 -3.953 1.00 6.82 119 GLY B N 1
ATOM 4277 C CA . GLY B 1 119 ? -12.520 8.314 -5.001 1.00 7.09 119 GLY B CA 1
ATOM 4278 C C . GLY B 1 119 ? -13.893 8.698 -5.469 1.00 7.80 119 GLY B C 1
ATOM 4279 O O . GLY B 1 119 ? -14.857 8.064 -5.105 1.00 9.73 119 GLY B O 1
ATOM 4283 N N . LYS B 1 120 ? -13.919 9.674 -6.364 1.00 11.73 120 LYS B N 1
ATOM 4284 C CA . LYS B 1 120 ? -15.110 10.190 -7.062 1.00 11.01 120 LYS B CA 1
ATOM 4285 C C . LYS B 1 120 ? -15.190 9.566 -8.473 1.00 13.28 120 LYS B C 1
ATOM 4286 O O . LYS B 1 120 ? -16.273 9.116 -8.955 1.00 16.74 120 LYS B O 1
ATOM 4305 N N A ARG B 1 121 ? -14.046 9.487 -9.144 0.50 13.50 121 ARG B N 1
ATOM 4306 N N B ARG B 1 121 ? -14.032 9.472 -9.123 0.50 13.43 121 ARG B N 1
ATOM 4307 C CA A ARG B 1 121 ? -13.983 8.906 -10.488 0.50 12.76 121 ARG B CA 1
ATOM 4308 C CA B ARG B 1 121 ? -13.942 8.878 -10.461 0.50 12.76 121 ARG B CA 1
ATOM 4309 C C A ARG B 1 121 ? -13.784 7.404 -10.339 0.50 14.78 121 ARG B C 1
ATOM 4310 C C B ARG B 1 121 ? -13.780 7.381 -10.327 0.50 14.85 121 ARG B C 1
ATOM 4311 O O A ARG B 1 121 ? -13.541 6.914 -9.234 0.50 17.03 121 ARG B O 1
ATOM 4312 O O B ARG B 1 121 ? -13.556 6.871 -9.228 0.50 16.87 121 ARG B O 1
ATOM 4340 N N . GLU B 1 122 ? -13.871 6.671 -11.438 1.00 13.61 122 GLU B N 1
ATOM 4341 C CA . GLU B 1 122 ? -13.857 5.200 -11.384 1.00 11.35 122 GLU B CA 1
ATOM 4342 C C . GLU B 1 122 ? -12.475 4.581 -11.321 1.00 12.22 122 GLU B C 1
ATOM 4343 O O . GLU B 1 122 ? -12.361 3.373 -11.082 1.00 15.62 122 GLU B O 1
ATOM 4355 N N . ASP B 1 123 ? -11.414 5.365 -11.565 1.00 11.42 123 ASP B N 1
ATOM 4356 C CA . ASP B 1 123 ? -10.028 4.861 -11.495 1.00 12.80 123 ASP B CA 1
ATOM 4357 C C . ASP B 1 123 ? -9.031 6.007 -11.159 1.00 11.82 123 ASP B C 1
ATOM 4358 O O . ASP B 1 123 ? -9.399 7.169 -11.153 1.00 13.14 123 ASP B O 1
ATOM 4367 N N . LEU B 1 124 ? -7.780 5.631 -10.874 1.00 12.81 124 LEU B N 1
ATOM 4368 C CA . LEU B 1 124 ? -6.651 6.507 -10.639 1.00 10.75 124 LEU B CA 1
ATOM 4369 C C . LEU B 1 124 ? -5.896 6.751 -11.957 1.00 11.76 124 LEU B C 1
ATOM 4370 O O . LEU B 1 124 ? -6.119 6.038 -12.907 1.00 20.74 124 LEU B O 1
ATOM 4386 N N . ASN B 1 125 ? -5.145 7.858 -12.039 1.00 12.81 125 ASN B N 1
ATOM 4387 C CA . ASN B 1 125 ? -4.321 8.198 -13.180 1.00 12.68 125 ASN B CA 1
ATOM 4388 C C . ASN B 1 125 ? -2.999 7.501 -12.954 1.00 17.32 125 ASN B C 1
ATOM 4389 O O . ASN B 1 125 ? -2.789 6.805 -11.960 1.00 16.84 125 ASN B O 1
ATOM 4400 N N . LYS B 1 126 ? -2.141 7.613 -13.954 1.00 18.22 126 LYS B N 1
ATOM 4401 C CA . LYS B 1 126 ? -0.867 6.908 -13.912 1.00 21.31 126 LYS B CA 1
ATOM 4402 C C . LYS B 1 126 ? -0.093 7.328 -12.694 1.00 13.18 126 LYS B C 1
ATOM 4403 O O . LYS B 1 126 ? 0.394 6.474 -12.000 1.00 20.74 126 LYS B O 1
ATOM 4422 N N . ALA B 1 127 ? 0.016 8.638 -12.444 1.00 17.86 127 ALA B N 1
ATOM 4423 C CA . ALA B 1 127 ? 0.772 9.158 -11.322 1.00 12.78 127 ALA B CA 1
ATOM 4424 C C . ALA B 1 127 ? 0.272 8.578 -9.994 1.00 13.95 127 ALA B C 1
ATOM 4425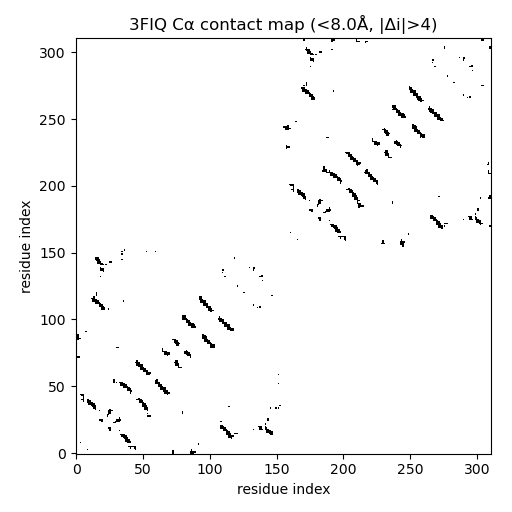 O O . ALA B 1 127 ? 1.046 8.168 -9.137 1.00 15.87 127 ALA B O 1
ATOM 4432 N N . GLN B 1 128 ? -1.050 8.517 -9.864 1.00 12.60 128 GLN B N 1
ATOM 4433 C CA . GLN B 1 128 ? -1.677 8.135 -8.594 1.00 9.44 128 GLN B CA 1
ATOM 4434 C C . GLN B 1 128 ? -1.497 6.649 -8.283 1.00 9.43 128 GLN B C 1
ATOM 4435 O O .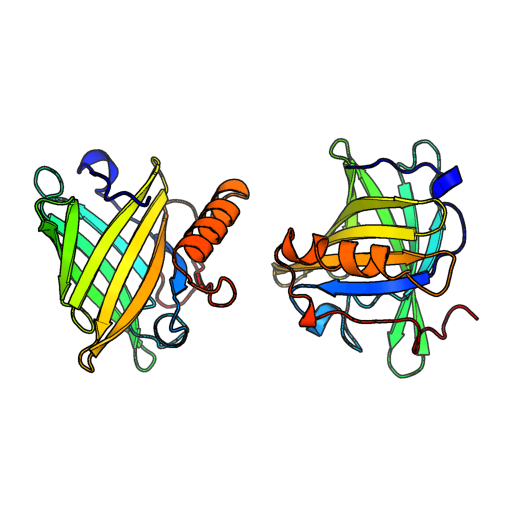 GLN B 1 128 ? -1.340 6.229 -7.118 1.00 9.00 128 GLN B O 1
ATOM 4449 N N . LYS B 1 129 ? -1.456 5.828 -9.332 1.00 13.26 129 LYS B N 1
ATOM 4450 C CA . LYS B 1 129 ? -1.238 4.375 -9.178 1.00 13.24 129 LYS B CA 1
ATOM 4451 C C . LYS B 1 129 ? 0.175 4.121 -8.720 1.00 12.73 129 LYS B C 1
ATOM 4452 O O . LYS B 1 129 ? 0.444 3.234 -7.875 1.00 14.39 129 LYS B O 1
ATOM 4471 N N . GLN B 1 130 ? 1.101 4.902 -9.261 1.00 14.77 130 GLN B N 1
ATOM 4472 C CA . GLN B 1 130 ? 2.480 4.769 -8.836 1.00 24.33 130 GLN B CA 1
ATOM 4473 C C . GLN B 1 130 ? 2.707 5.279 -7.376 1.00 15.24 130 GLN B C 1
ATOM 4474 O O . GLN B 1 130 ? 3.526 4.711 -6.608 1.00 14.88 130 GLN B O 1
ATOM 4488 N N . GLU B 1 131 ? 1.971 6.312 -6.977 1.00 12.68 131 GLU B N 1
ATOM 4489 C CA . GLU B 1 131 ? 2.080 6.903 -5.643 1.00 11.58 131 GLU B CA 1
ATOM 4490 C C . GLU B 1 131 ? 1.572 5.839 -4.700 1.00 9.90 131 GLU B C 1
ATOM 4491 O O . GLU B 1 131 ? 2.154 5.620 -3.660 1.00 11.41 131 GLU B O 1
ATOM 4503 N N . LEU B 1 132 ? 0.458 5.192 -5.026 1.00 9.53 132 LEU B N 1
ATOM 4504 C CA . LEU B 1 132 ? -0.072 4.091 -4.199 1.00 12.28 132 LEU B CA 1
ATOM 4505 C C . LEU B 1 132 ? 0.965 2.984 -4.007 1.00 11.33 132 LEU B C 1
ATOM 4506 O O . LEU B 1 132 ? 1.193 2.540 -2.883 1.00 9.60 132 LEU B O 1
ATOM 4522 N N . ARG B 1 133 ? 1.608 2.575 -5.108 1.00 11.06 133 ARG B N 1
ATOM 4523 C CA . ARG B 1 133 ? 2.646 1.543 -5.042 1.00 9.96 133 ARG B CA 1
ATOM 4524 C C . ARG B 1 133 ? 3.778 1.946 -4.126 1.00 10.39 133 ARG B C 1
ATOM 4525 O O . ARG B 1 133 ? 4.341 1.114 -3.401 1.00 12.41 133 ARG B O 1
ATOM 4546 N N . LYS B 1 134 ? 4.204 3.194 -4.200 1.00 9.76 134 LYS B N 1
ATOM 4547 C CA . LYS B 1 134 ? 5.368 3.612 -3.402 1.00 10.36 134 LYS B CA 1
ATOM 4548 C C . LYS B 1 134 ? 5.018 3.669 -1.924 1.00 9.22 134 LYS B C 1
ATOM 4549 O O . LYS B 1 134 ? 5.761 3.198 -1.068 1.00 12.95 134 LYS B O 1
ATOM 4568 N N . LEU B 1 135 ? 3.859 4.197 -1.637 1.00 9.06 135 LEU B N 1
ATOM 4569 C CA . LEU B 1 135 ? 3.373 4.213 -0.278 1.00 9.21 135 LEU B CA 1
ATOM 4570 C C . LEU B 1 135 ? 3.250 2.807 0.289 1.00 11.28 135 LEU B C 1
ATOM 4571 O O . LEU B 1 135 ? 3.571 2.559 1.459 1.00 10.67 135 LEU B O 1
ATOM 4587 N N . ALA B 1 136 ? 2.718 1.874 -0.477 1.00 10.19 136 ALA B N 1
ATOM 4588 C CA . ALA B 1 136 ? 2.618 0.509 -0.001 1.00 8.78 136 ALA B CA 1
ATOM 4589 C C . ALA B 1 136 ? 4.019 -0.025 0.285 1.00 9.53 136 ALA B C 1
ATOM 4590 O O . ALA B 1 136 ? 4.193 -0.660 1.319 1.00 12.59 136 ALA B O 1
ATOM 4597 N N . GLU B 1 137 ? 4.985 0.268 -0.566 1.00 11.49 137 GLU B N 1
ATOM 4598 C CA . GLU B 1 137 ? 6.361 -0.189 -0.293 1.00 14.35 137 GLU B CA 1
ATOM 4599 C C . GLU B 1 137 ? 6.849 0.353 1.030 1.00 13.29 137 GLU B C 1
ATOM 4600 O O . GLU B 1 137 ? 7.437 -0.373 1.812 1.00 16.19 137 GLU B O 1
ATOM 4612 N N . GLU B 1 138 ? 6.564 1.626 1.301 1.00 12.00 138 GLU B N 1
ATOM 4613 C CA . GLU B 1 138 ? 7.041 2.250 2.503 1.00 13.18 138 GLU B CA 1
ATOM 4614 C C . GLU B 1 138 ? 6.436 1.620 3.721 1.00 15.08 138 GLU B C 1
ATOM 4615 O O . GLU B 1 138 ? 7.066 1.617 4.766 1.00 16.30 138 GLU B O 1
ATOM 4627 N N . TYR B 1 139 ? 5.254 1.015 3.588 1.00 12.00 139 TYR B N 1
ATOM 4628 C CA . TYR B 1 139 ? 4.573 0.394 4.702 1.00 12.00 139 TYR B CA 1
ATOM 4629 C C . TYR B 1 139 ? 4.791 -1.131 4.764 1.00 14.22 139 TYR B C 1
ATOM 4630 O O . TYR B 1 139 ? 4.191 -1.823 5.591 1.00 15.60 139 TYR B O 1
ATOM 4648 N N . ASN B 1 140 ? 5.667 -1.619 3.898 1.00 13.30 140 ASN B N 1
ATOM 4649 C CA . ASN B 1 140 ? 5.963 -3.036 3.809 1.00 14.22 140 ASN B CA 1
ATOM 4650 C C . ASN B 1 140 ? 4.708 -3.846 3.516 1.00 12.75 140 ASN B C 1
ATOM 4651 O O . ASN B 1 140 ? 4.454 -4.936 4.033 1.00 14.50 140 ASN B O 1
ATOM 4662 N N . ILE B 1 141 ? 3.905 -3.275 2.644 1.00 11.05 141 ILE B N 1
ATOM 4663 C CA . ILE B 1 141 ? 2.751 -3.919 2.084 1.00 9.41 141 ILE B CA 1
ATOM 4664 C C . ILE B 1 141 ? 3.000 -4.386 0.638 1.00 14.28 141 ILE B C 1
ATOM 4665 O O . ILE B 1 141 ? 3.287 -3.601 -0.234 1.00 12.95 141 ILE B O 1
ATOM 4681 N N . PRO B 1 142 ? 2.944 -5.693 0.370 1.00 14.87 142 PRO B N 1
ATOM 4682 C CA . PRO B 1 142 ? 3.279 -6.147 -0.991 1.00 12.16 142 PRO B CA 1
ATOM 4683 C C . PRO B 1 142 ? 2.293 -5.669 -2.040 1.00 15.09 142 PRO B C 1
ATOM 4684 O O . PRO B 1 142 ? 1.088 -5.866 -1.916 1.00 17.14 142 PRO B O 1
ATOM 4695 N N . ASN B 1 143 ? 2.789 -5.112 -3.114 1.00 14.48 143 ASN B N 1
ATOM 4696 C CA . ASN B 1 143 ? 1.922 -4.557 -4.126 1.00 14.65 143 ASN B CA 1
ATOM 4697 C C . ASN B 1 143 ? 1.221 -5.648 -4.886 1.00 12.27 143 ASN B C 1
ATOM 4698 O O . ASN B 1 143 ? 0.170 -5.424 -5.478 1.00 13.88 143 ASN B O 1
ATOM 4709 N N . GLU B 1 144 ? 1.750 -6.858 -4.829 1.00 17.84 144 GLU B N 1
ATOM 4710 C CA . GLU B 1 144 ? 1.045 -7.915 -5.478 1.00 17.27 144 GLU B CA 1
ATOM 4711 C C . GLU B 1 144 ? -0.276 -8.288 -4.786 1.00 16.55 144 GLU B C 1
ATOM 4712 O O . GLU B 1 144 ? -1.094 -8.967 -5.375 1.00 18.25 144 GLU B O 1
ATOM 4724 N N . ASN B 1 145 ? -0.533 -7.754 -3.600 1.00 14.10 145 ASN B N 1
ATOM 4725 C CA . ASN B 1 145 ? -1.790 -8.018 -2.916 1.00 12.63 145 ASN B CA 1
ATOM 4726 C C . ASN B 1 145 ? -2.853 -6.976 -3.274 1.00 12.82 145 ASN B C 1
ATOM 4727 O O . ASN B 1 145 ? -3.909 -6.876 -2.626 1.00 13.65 145 ASN B O 1
ATOM 4738 N N . THR B 1 146 ? -2.595 -6.173 -4.298 1.00 12.95 146 THR B N 1
ATOM 4739 C CA . THR B 1 146 ? -3.508 -5.044 -4.620 1.00 11.93 146 THR B CA 1
ATOM 4740 C C . THR B 1 146 ? -4.831 -5.560 -5.198 1.00 12.39 146 THR B C 1
ATOM 4741 O O . THR B 1 146 ? -4.835 -6.464 -6.073 1.00 17.15 146 THR B O 1
ATOM 4752 N N . GLN B 1 147 ? -5.931 -5.034 -4.683 1.00 12.16 147 GLN B N 1
ATOM 4753 C CA . GLN B 1 147 ? -7.280 -5.301 -5.174 1.00 14.18 147 GLN B CA 1
ATOM 4754 C C . GLN B 1 147 ? -7.831 -4.091 -5.897 1.00 13.59 147 GLN B C 1
ATOM 4755 O O . GLN B 1 147 ? -7.928 -3.032 -5.347 1.00 9.93 147 GLN B O 1
ATOM 4769 N N . HIS B 1 148 ? -8.189 -4.283 -7.146 1.00 12.51 148 HIS B N 1
ATOM 4770 C CA . HIS B 1 148 ? -8.816 -3.256 -7.936 1.00 9.82 148 HIS B CA 1
ATOM 4771 C C . HIS B 1 148 ? -10.296 -3.520 -7.881 1.00 11.32 148 HIS B C 1
ATOM 4772 O O . HIS B 1 148 ? -10.781 -4.600 -8.248 1.00 16.23 148 HIS B O 1
ATOM 4785 N N . LEU B 1 149 ? -11.020 -2.604 -7.278 1.00 13.43 149 LEU B N 1
ATOM 4786 C CA . LEU B 1 149 ? -12.473 -2.699 -7.179 1.00 13.64 149 LEU B CA 1
ATOM 4787 C C . LEU B 1 149 ? -13.084 -1.875 -8.335 1.00 16.55 149 LEU B C 1
ATOM 4788 O O . LEU B 1 149 ? -12.626 -0.751 -8.660 1.00 17.83 149 LEU B O 1
ATOM 4804 N N . VAL B 1 150 ? -14.119 -2.414 -8.962 1.00 17.58 150 VAL B N 1
ATOM 4805 C CA . VAL B 1 150 ? -14.693 -1.805 -10.151 1.00 17.01 150 VAL B CA 1
ATOM 4806 C C . VAL B 1 150 ? -16.195 -1.559 -10.019 1.00 15.70 150 VAL B C 1
ATOM 4807 O O . VAL B 1 150 ? -16.854 -2.153 -9.219 1.00 16.52 150 VAL B O 1
ATOM 4820 N N . PRO B 1 151 ? -16.717 -0.573 -10.736 1.00 16.79 151 PRO B N 1
ATOM 4821 C CA . PRO B 1 151 ? -18.088 -0.111 -10.450 1.00 15.80 151 PRO B CA 1
ATOM 4822 C C . PRO B 1 151 ? -19.172 -1.175 -10.545 1.00 17.41 151 PRO B C 1
ATOM 4823 O O . PRO B 1 151 ? -20.185 -1.099 -9.889 1.00 22.25 151 PRO B O 1
ATOM 4834 N N . THR B 1 152 ? -18.977 -2.154 -11.385 1.00 17.96 152 THR B N 1
ATOM 4835 C CA . THR B 1 152 ? -19.995 -3.167 -11.576 1.00 19.33 152 THR B CA 1
ATOM 4836 C C . THR B 1 152 ? -19.840 -4.368 -10.625 1.00 18.65 152 THR B C 1
ATOM 4837 O O . THR B 1 152 ? -20.627 -5.258 -10.674 1.00 21.78 152 THR B O 1
ATOM 4848 N N . ASP B 1 153 ? -18.882 -4.345 -9.697 1.00 17.44 153 ASP B N 1
ATOM 4849 C CA . ASP B 1 153 ? -18.785 -5.405 -8.693 1.00 17.96 153 ASP B CA 1
ATOM 4850 C C . ASP B 1 153 ? -20.074 -5.412 -7.917 1.00 20.61 153 ASP B C 1
ATOM 4851 O O . ASP B 1 153 ? -20.683 -4.381 -7.607 1.00 19.57 153 ASP B O 1
ATOM 4860 N N . THR B 1 154 ? -20.517 -6.612 -7.594 1.00 24.45 154 THR B N 1
ATOM 4861 C CA . THR B 1 154 ? -21.760 -6.773 -6.871 1.00 25.82 154 THR B CA 1
ATOM 4862 C C . THR B 1 154 ? -22.010 -5.884 -5.658 1.00 29.30 154 THR B C 1
ATOM 4863 O O . THR B 1 154 ? -23.086 -5.262 -5.547 1.00 33.44 154 THR B O 1
ATOM 4874 N N . CYS B 1 155 ? -21.061 -5.812 -4.727 1.00 27.36 155 CYS B N 1
ATOM 4875 C CA . CYS B 1 155 ? -21.309 -5.005 -3.512 1.00 28.59 155 CYS B CA 1
ATOM 4876 C C . CYS B 1 155 ? -21.006 -3.522 -3.723 1.00 21.54 155 CYS B C 1
ATOM 4877 O O . CYS B 1 155 ? -21.037 -2.742 -2.817 1.00 24.76 155 CYS B O 1
ATOM 4884 N N . ASN B 1 156 ? -20.781 -3.118 -4.958 1.00 22.15 156 ASN B N 1
ATOM 4885 C CA . ASN B 1 156 ? -20.462 -1.713 -5.217 1.00 24.03 156 ASN B CA 1
ATOM 4886 C C . ASN B 1 156 ? -21.694 -0.868 -5.552 1.00 31.22 156 ASN B C 1
ATOM 4887 O O . ASN B 1 156 ? -22.117 -0.807 -6.695 1.00 38.40 156 ASN B O 1
ATOM 4898 N N . GLN B 1 157 ? -22.264 -0.202 -4.558 1.00 38.39 157 GLN B N 1
ATOM 4899 C CA . GLN B 1 157 ? -23.377 0.696 -4.834 1.00 49.42 157 GLN B CA 1
ATOM 4900 C C . GLN B 1 157 ? -23.064 1.482 -6.119 1.00 48.05 157 GLN B C 1
ATOM 4901 O O . GLN B 1 157 ? -23.594 1.201 -7.195 1.00 48.28 157 GLN B O 1
#

Radius of gyration: 23.69 Å; Cα contacts (8 Å, |Δi|>4): 718; chains: 2; bounding box: 50×49×63 Å

Nearest PDB structures (foldseek):
  3fiq-assembly1_A  TM=9.715E-01  e=6.916E-28  Rattus norvegicus
  1e5p-assembly3_C  TM=9.744E-01  e=4.216E-18  Mesocricetus auratus
  8a0d-assembly5_E  TM=9.791E-01  e=4.034E-16  Cavia porcellus
  2hlv-assembly1_A  TM=9.287E-01  e=2.216E-15  Bos taurus
  1a3y-assembly1_A  TM=9.371E-01  e=5.368E-14  Sus scrofa

B-factor: mean 15.26, std 11.54, range [3.95, 84.13]

InterPro domains:
  IPR000566 Lipocalin/cytosolic fatty-acid binding domain [PF00061] (29-168)
  IPR002345 Lipocalin [PTHR11430] (7-170)
  IPR002448 Lipocalin, OBP-like [PR01173] (28-45)
  IPR002448 Lipocalin, OBP-like [PR01173] (47-58)
  IPR002448 Lipocalin, OBP-like [PR01173] (67-74)
  IPR002448 Lipocalin, OBP-like [PR01173] (94-104)
  IPR002448 Lipocalin, OBP-like [PR01173] (153-171)
  IPR012674 Calycin [G3DSA:2.40.128.20] (17-172)
  IPR012674 Calycin [SSF50814] (24-170)
  IPR022272 Lipocalin family conserved site [PS00213] (22-35)

Foldseek 3Di:
DDFDDQVLFFDFKFWFKKFKQPLQLCPQPHQNVWTWTGWGADVSRQWIKTWTWHADPNDTDIDIWIFGADPVQWTWTDGQAIKTKHWDDDDSFKTWMWIWGQHPVRDIMIMIIIMGPDRDDDPVVVVVVVVVCVVVVTDPVSMDGCRVVPDPHD/DFAFDFDAQVLFFDFKFWFKKFKQPLQLCPAQHQNVWTWTGWGADHSNQKIKTWTWHQHPHDIDIDIWIWGADPRNWTWTDGQAIKTKGFRDDDSFKTWMWIWHQHPVRDTMIMIIMMGDDFHDDPVVLVVVCVVCVVVVTDPVSMDGDGCPPDNHD

GO terms:
  GO:0005549 odorant binding (F, IDA)

CATH classification: 2.40.128.20

Solvent-accessible surface area: 15766 Å² total; per-residue (Å²): 96,74,94,7,41,37,110,77,0,63,20,102,5,64,0,0,28,0,1,0,50,34,59,88,23,0,29,162,66,8,39,14,29,10,6,15,53,50,0,83,5,35,130,145,0,83,84,0,55,8,55,9,2,16,62,98,136,95,121,58,75,84,47,81,15,61,0,59,38,84,187,95,8,85,4,16,15,98,47,43,21,94,7,91,14,11,2,32,34,66,55,126,33,0,3,0,8,12,21,30,0,47,19,172,99,50,95,95,0,29,6,0,14,0,0,0,89,117,104,64,7,83,167,70,26,90,100,64,8,116,131,25,0,93,113,76,66,4,48,23,150,21,50,34,84,0,28,97,65,20,63,22,64,198,208,58,99,38,38,95,9,38,45,109,73,0,69,19,86,6,56,1,2,17,0,0,0,50,37,57,97,28,0,32,110,46,7,25,14,24,10,7,16,33,52,0,71,11,32,110,119,0,99,88,0,85,10,51,9,16,0,54,44,149,100,111,54,63,88,54,80,17,57,0,109,59,86,191,85,5,111,0,12,13,102,37,42,10,90,6,90,12,2,0,5,92,79,77,129,46,10,2,4,8,10,24,38,0,42,21,161,98,47,90,117,0,33,6,0,16,0,0,0,92,131,108,58,10,83,146,69,29,54,68,64,7,67,115,14,0,110,90,40,128,3,49,39,149,19,51,30,87,1,51,42,128,38,104,3,10,132

Sequence (311 aa):
NLDISPSEVNGDWRTLYIVADNVEKVAEGGSLRAYFQHMECCGDECCQELKIIFNVKLDSECQTHTVVGQKHEDGRYTTDYSGRNYFHVLKKTDDIIFFHNVNVDESGKETNVILVAGKREDLNKAQKQELRRKLAEEYNNIPNENTQHLVPTDTCNQHHENLDISPSEVNGDWRTLYIVADNVEKVAEGGSLRAYFQHMECGDECQELKIIFNVKLDSECQTHTVVGQKHEDGRYTTDYSGRNYFHVLKKTDDIIFFHNVNVDESGKETNVILVAGKRREDLNKAQKQELRKLAEEYNIPNENTQHLVPTDTCNQ

Secondary structure (DSSP, 8-state):
-----HHHH-EE-EEEEEEESSGGGTSTT-TT--EEEEEEE-GGG-EEEEEEEEEETTEEEEEEEEEEE-TTS-EEEESSSEEEEEEEEE-SSEEEEEEEEE-TTS-EEEEEEEEESSS---HHHHHHHHHHHHHTT--GGG-EE-GGG--S--/--------HHHH-EE-EEEEEEESSGGGTSTT-TT--EEEEEEE-GGGSEEEEEEEEEETTEEEEEEEEEEEPTTS-EEEESSSEEEEEEEEEETTEEEEEEEEE-TT--EEEEEEEEESSSS--HHHHHHHHHHHHHTT--GGG-EE--TTSTT--

Organism: Rattus norvegicus (NCBI:txid10116)